Protein 3IR4 (pdb70)

B-factor: mean 9.97, std 6.97, range [3.22, 48.22]

Radius of gyration: 17.35 Å; Cα contacts (8 Å, |Δi|>4): 348; chains: 1; bounding box: 44×32×44 Å

Structure (mmCIF, N/CA/C/O backbone):
data_3IR4
#
_entry.id   3IR4
#
_cell.length_a   41.240
_cell.length_b   58.760
_cell.length_c   87.930
_cell.angle_alpha   90.00
_cell.angle_beta   90.00
_cell.angle_gamma   90.00
#
_symmetry.space_group_name_H-M   'P 21 21 21'
#
loop_
_entity.id
_entity.type
_entity.pdbx_description
1 polymer 'Glutaredoxin 2'
2 non-polymer GLUTATHIONE
3 non-polymer 'CHLORIDE ION'
4 non-polymer 'SULFATE ION'
5 water water
#
loop_
_atom_site.group_PDB
_atom_site.id
_atom_site.type_symbol
_atom_site.label_atom_id
_atom_site.label_alt_id
_atom_site.label_comp_id
_atom_site.label_asym_id
_atom_site.label_entity_id
_atom_site.label_seq_id
_atom_site.pdbx_PDB_ins_code
_atom_site.Cartn_x
_atom_site.Cartn_y
_atom_site.Cartn_z
_atom_site.occupancy
_atom_site.B_iso_or_equiv
_atom_site.auth_seq_id
_atom_site.auth_comp_id
_atom_site.auth_asym_id
_atom_site.auth_atom_id
_atom_site.pdbx_PDB_model_num
ATOM 1 N N . SER A 1 1 ? -0.690 -24.018 31.483 1.00 15.48 -2 SER A N 1
ATOM 2 C CA . SER A 1 1 ? -1.924 -23.626 32.206 1.00 13.38 -2 SER A CA 1
ATOM 3 C C . SER A 1 1 ? -2.015 -22.111 32.273 1.00 12.51 -2 SER A C 1
ATOM 4 O O . SER A 1 1 ? -0.994 -21.431 32.324 1.00 13.95 -2 SER A O 1
ATOM 7 N N . ASN A 1 2 ? -3.235 -21.590 32.237 1.00 9.36 -1 ASN A N 1
ATOM 8 C CA . ASN A 1 2 ? -3.473 -20.164 32.479 1.00 7.47 -1 ASN A CA 1
ATOM 9 C C . ASN A 1 2 ? -4.840 -20.013 33.107 1.00 7.59 -1 ASN A C 1
ATOM 10 O O . ASN A 1 2 ? -5.646 -20.941 33.053 1.00 8.58 -1 ASN A O 1
ATOM 15 N N . ALA A 1 3 ? -5.072 -18.830 33.671 1.00 7.42 0 ALA A N 1
ATOM 16 C CA . ALA A 1 3 ? -6.305 -18.511 34.339 1.00 7.59 0 ALA A CA 1
ATOM 17 C C . ALA A 1 3 ? -6.949 -17.275 33.716 1.00 7.32 0 ALA A C 1
ATOM 18 O O . ALA A 1 3 ? -7.756 -16.605 34.358 1.00 9.31 0 ALA A O 1
ATOM 28 N N . LYS A 1 5 ? -9.285 -14.735 31.717 1.00 6.17 2 LYS A N 1
ATOM 29 C CA . LYS A 1 5 ? -10.716 -14.575 31.441 1.00 6.11 2 LYS A CA 1
ATOM 30 C C . LYS A 1 5 ? -10.900 -13.303 30.609 1.00 5.61 2 LYS A C 1
ATOM 31 O O . LYS A 1 5 ? -10.196 -12.326 30.799 1.00 7.14 2 LYS A O 1
ATOM 37 N N A LEU A 1 6 ? -11.861 -13.320 29.691 0.70 4.54 3 LEU A N 1
ATOM 38 N N B LEU A 1 6 ? -11.820 -13.365 29.643 0.30 4.45 3 LEU A N 1
ATOM 39 C CA A LEU A 1 6 ? -12.144 -12.158 28.893 0.70 4.06 3 LEU A CA 1
ATOM 40 C CA B LEU A 1 6 ? -12.230 -12.194 28.882 0.30 3.80 3 LEU A CA 1
ATOM 41 C C A LEU A 1 6 ? -13.640 -11.859 28.971 0.70 4.67 3 LEU A C 1
ATOM 42 C C B LEU A 1 6 ? -13.672 -11.921 29.216 0.30 4.16 3 LEU A C 1
ATOM 43 O O A LEU A 1 6 ? -14.463 -12.685 28.587 0.70 5.02 3 LEU A O 1
ATOM 44 O O B LEU A 1 6 ? -14.488 -12.836 29.331 0.30 3.92 3 LEU A O 1
ATOM 53 N N . TYR A 1 7 ? -13.950 -10.651 29.445 1.00 4.23 4 TYR A N 1
ATOM 54 C CA . TYR A 1 7 ? -15.328 -10.153 29.659 1.00 4.00 4 TYR A CA 1
ATOM 55 C C . TYR A 1 7 ? -15.673 -9.343 28.427 1.00 4.28 4 TYR A C 1
ATOM 56 O O . TYR A 1 7 ? -14.971 -8.399 28.061 1.00 5.48 4 TYR A O 1
ATOM 65 N N . ILE A 1 8 ? -16.780 -9.720 27.787 1.00 3.94 5 ILE A N 1
ATOM 66 C CA . ILE A 1 8 ? -17.134 -9.220 26.477 1.00 4.38 5 ILE A CA 1
ATOM 67 C C . ILE A 1 8 ? -18.613 -9.034 26.253 1.00 3.90 5 ILE A C 1
ATOM 68 O O . ILE A 1 8 ? -19.458 -9.518 26.999 1.00 4.22 5 ILE A O 1
ATOM 73 N N . TYR A 1 9 ? -18.902 -8.337 25.139 1.00 3.85 6 TYR A N 1
ATOM 74 C CA . TYR A 1 9 ? -20.196 -8.443 24.432 1.00 4.67 6 TYR A CA 1
ATOM 75 C C . TYR A 1 9 ? -19.834 -9.148 23.116 1.00 4.14 6 TYR A C 1
ATOM 76 O O . TYR A 1 9 ? -18.864 -8.782 22.462 1.00 5.37 6 TYR A O 1
ATOM 85 N N A ASP A 1 10 ? -20.599 -10.158 22.737 0.70 5.16 7 ASP A N 1
ATOM 86 N N B ASP A 1 10 ? -20.568 -10.186 22.739 0.30 5.21 7 ASP A N 1
ATOM 87 C CA A ASP A 1 10 ? -20.306 -10.946 21.536 0.70 5.47 7 ASP A CA 1
ATOM 88 C CA B ASP A 1 10 ? -20.239 -10.909 21.506 0.30 5.58 7 ASP A CA 1
ATOM 89 C C A ASP A 1 10 ? -20.342 -10.129 20.248 0.70 6.22 7 ASP A C 1
ATOM 90 C C B ASP A 1 10 ? -20.280 -10.065 20.248 0.30 5.82 7 ASP A C 1
ATOM 91 O O A ASP A 1 10 ? -19.556 -10.378 19.333 0.70 6.65 7 ASP A O 1
ATOM 92 O O B ASP A 1 10 ? -19.435 -10.224 19.365 0.30 6.14 7 ASP A O 1
ATOM 101 N N . HIS A 1 11 ? -21.235 -9.151 20.161 1.00 5.31 8 HIS A N 1
ATOM 102 C CA . HIS A 1 11 ? -21.343 -8.341 18.952 1.00 5.41 8 HIS A CA 1
ATOM 103 C C . HIS A 1 11 ? -20.215 -7.309 18.801 1.00 5.70 8 HIS A C 1
ATOM 104 O O . HIS A 1 11 ? -20.018 -6.763 17.726 1.00 7.05 8 HIS A O 1
ATOM 111 N N . CYS A 1 12 ? -19.499 -7.031 19.886 1.00 4.42 9 CYS A N 1
ATOM 112 C CA . CYS A 1 12 ? -18.592 -5.881 19.916 1.00 5.70 9 CYS A CA 1
ATOM 113 C C . CYS A 1 12 ? -17.310 -6.156 19.154 1.00 4.65 9 CYS A C 1
ATOM 114 O O . CYS A 1 12 ? -16.634 -7.111 19.473 1.00 4.90 9 CYS A O 1
ATOM 117 N N . PRO A 1 13 ? -16.991 -5.340 18.131 1.00 4.57 10 PRO A N 1
ATOM 118 C CA . PRO A 1 13 ? -15.787 -5.611 17.368 1.00 4.68 10 PRO A CA 1
ATOM 119 C C . PRO A 1 13 ? -14.510 -5.514 18.197 1.00 4.31 10 PRO A C 1
ATOM 120 O O . PRO A 1 13 ? -13.530 -6.237 17.937 1.00 4.45 10 PRO A O 1
ATOM 124 N N . PHE A 1 14 ? -14.490 -4.646 19.202 1.00 4.08 11 PHE A N 1
ATOM 125 C CA . PHE A 1 14 ? -13.309 -4.547 20.070 1.00 4.21 11 PHE A CA 1
ATOM 126 C C . PHE A 1 14 ? -13.102 -5.844 20.849 1.00 4.23 11 PHE A C 1
ATOM 127 O O . PHE A 1 14 ? -11.971 -6.242 21.117 1.00 4.57 11 PHE A O 1
ATOM 135 N N . CYS A 1 15 ? -14.192 -6.462 21.270 1.00 4.26 12 CYS A N 1
ATOM 136 C CA . CYS A 1 15 ? -14.123 -7.753 21.930 1.00 4.32 12 CYS A CA 1
ATOM 137 C C . CYS A 1 15 ? -13.628 -8.850 20.989 1.00 4.29 12 CYS A C 1
ATOM 138 O O . CYS A 1 15 ? -12.828 -9.709 21.381 1.00 4.98 12 CYS A O 1
ATOM 141 N N . VAL A 1 16 ? -14.044 -8.815 19.736 1.00 4.17 13 VAL A N 1
ATOM 142 C CA . VAL A 1 16 ? -13.534 -9.763 18.746 1.00 4.57 13 VAL A CA 1
ATOM 143 C C . VAL A 1 16 ? -12.020 -9.577 18.613 1.00 3.77 13 VAL A C 1
ATOM 144 O O . VAL A 1 16 ? -11.302 -10.552 18.596 1.00 4.44 13 VAL A O 1
ATOM 148 N N . LYS A 1 17 ? -11.556 -8.334 18.552 1.00 3.71 14 LYS A N 1
ATOM 149 C CA . LYS A 1 17 ? -10.115 -8.068 18.470 1.00 3.87 14 LYS A CA 1
ATOM 150 C C . LYS A 1 17 ? -9.371 -8.790 19.610 1.00 3.80 14 LYS A C 1
ATOM 151 O O . LYS A 1 17 ? -8.369 -9.454 19.397 1.00 4.48 14 LYS A O 1
ATOM 157 N N . ALA A 1 18 ? -9.888 -8.614 20.824 1.00 4.18 15 ALA A N 1
ATOM 158 C CA . ALA A 1 18 ? -9.287 -9.177 22.025 1.00 5.43 15 ALA A CA 1
ATOM 159 C C . ALA A 1 18 ? -9.275 -10.697 22.019 1.00 4.51 15 ALA A C 1
ATOM 160 O O . ALA A 1 18 ? -8.399 -11.292 22.610 1.00 6.67 15 ALA A O 1
ATOM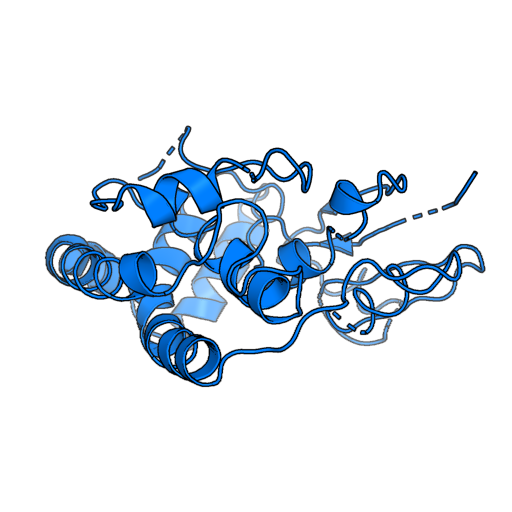 162 N N A ARG A 1 19 ? -10.233 -11.324 21.352 0.60 4.32 16 ARG A N 1
ATOM 163 N N B ARG A 1 19 ? -10.250 -11.316 21.360 0.40 4.46 16 ARG A N 1
ATOM 164 C CA A ARG A 1 19 ? -10.292 -12.773 21.237 0.60 4.38 16 ARG A CA 1
ATOM 165 C CA B ARG A 1 19 ? -10.31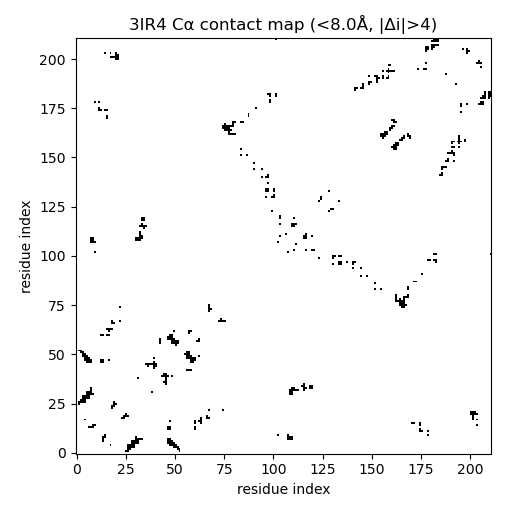3 -12.766 21.235 0.40 4.30 16 ARG A CA 1
ATOM 166 C C A ARG A 1 19 ? -9.353 -13.341 20.181 0.60 4.26 16 ARG A C 1
ATOM 167 C C B ARG A 1 19 ? -9.312 -13.318 20.220 0.40 4.17 16 ARG A C 1
ATOM 168 O O A ARG A 1 19 ? -9.012 -14.522 20.234 0.60 4.48 16 ARG A O 1
ATOM 169 O O B ARG A 1 19 ? -8.833 -14.439 20.382 0.40 4.58 16 ARG A O 1
ATOM 192 N N . ILE A 1 21 ? -6.082 -13.117 19.159 1.00 5.41 18 ILE A N 1
ATOM 193 C CA . ILE A 1 21 ? -4.751 -13.680 19.407 1.00 6.09 18 ILE A CA 1
ATOM 194 C C . ILE A 1 21 ? -4.869 -14.987 20.166 1.00 4.97 18 ILE A C 1
ATOM 195 O O . ILE A 1 21 ? -4.066 -15.899 19.955 1.00 6.08 18 ILE A O 1
ATOM 200 N N . PHE A 1 22 ? -5.836 -15.099 21.083 1.00 5.24 19 PHE A N 1
ATOM 201 C CA . PHE A 1 22 ? -6.026 -16.359 21.785 1.00 4.48 19 PHE A CA 1
ATOM 202 C C . PHE A 1 22 ? -6.234 -17.490 20.786 1.00 5.24 19 PHE A C 1
ATOM 203 O O . PHE A 1 22 ? -5.691 -18.583 20.904 1.00 5.78 19 PHE A O 1
ATOM 211 N N . GLY A 1 23 ? -7.078 -17.254 19.792 1.00 4.62 20 GLY A N 1
ATOM 212 C CA . GLY A 1 23 ? -7.331 -18.260 18.802 1.00 5.36 20 GLY A CA 1
ATOM 213 C C . GLY A 1 23 ? -6.153 -18.562 17.924 1.00 4.71 20 GLY A C 1
ATOM 214 O O . GLY A 1 23 ? -5.795 -19.719 17.689 1.00 5.61 20 GLY A O 1
ATOM 215 N N . LEU A 1 24 ? -5.522 -17.514 17.423 1.00 4.94 21 LEU A N 1
ATOM 216 C CA . LEU A 1 24 ? -4.402 -17.685 16.505 1.00 5.19 21 LEU A CA 1
ATOM 217 C C . LEU A 1 24 ? -3.211 -18.410 17.130 1.00 5.45 21 LEU A C 1
ATOM 218 O O . LEU A 1 24 ? -2.488 -19.102 16.430 1.00 6.75 21 LEU A O 1
ATOM 223 N N . LYS A 1 25 ? -2.993 -18.197 18.421 1.00 5.00 22 LYS A N 1
ATOM 224 C CA . LYS A 1 25 ? -1.880 -18.787 19.156 1.00 5.37 22 LYS A CA 1
ATOM 225 C C . LYS A 1 25 ? -2.289 -20.017 19.963 1.00 5.29 22 LYS A C 1
ATOM 226 O O . LYS A 1 25 ? -1.451 -20.602 20.649 1.00 6.19 22 LYS A O 1
ATOM 232 N N . ASN A 1 26 ? -3.560 -20.410 19.910 1.00 4.76 23 ASN A N 1
ATOM 233 C CA . ASN A 1 26 ? -4.074 -21.535 20.692 1.00 5.72 23 ASN A CA 1
ATOM 234 C C . ASN A 1 26 ? -3.811 -21.393 22.188 1.00 5.49 23 ASN A C 1
ATOM 235 O O . ASN A 1 26 ? -3.427 -22.327 22.864 1.00 7.53 23 ASN A O 1
ATOM 240 N N . ILE A 1 27 ? -4.021 -20.184 22.684 1.00 4.28 24 ILE A N 1
ATOM 241 C CA . ILE A 1 27 ? -3.898 -19.904 24.110 1.00 4.72 24 ILE A CA 1
ATOM 242 C C . ILE A 1 27 ? -5.302 -19.993 24.711 1.00 4.52 24 ILE A C 1
ATOM 243 O O . ILE A 1 27 ? -6.205 -19.306 24.236 1.00 4.97 24 ILE A O 1
ATOM 248 N N . PRO A 1 28 ? -5.520 -20.849 25.720 1.00 4.80 25 PRO A N 1
ATOM 249 C CA . PRO A 1 28 ? -6.852 -20.937 26.297 1.00 5.02 25 PRO A CA 1
ATOM 250 C C . PRO A 1 28 ? -7.336 -19.608 26.864 1.00 4.67 25 PRO A C 1
ATOM 251 O O . PRO A 1 28 ? -6.553 -18.851 27.441 1.00 5.03 25 PRO A O 1
ATOM 255 N N . VAL A 1 29 ? -8.657 -19.400 26.786 1.00 4.34 26 VAL A N 1
ATOM 256 C CA . VAL A 1 29 ? -9.282 -18.236 27.387 1.00 4.73 26 VAL A CA 1
ATOM 257 C C . VAL A 1 29 ? -10.700 -18.576 27.795 1.00 4.04 26 VAL A C 1
ATOM 258 O O . VAL A 1 29 ? -11.380 -19.303 27.074 1.00 5.03 26 VAL A O 1
ATOM 262 N N . GLU A 1 30 ? -11.115 -18.111 28.967 1.00 4.40 27 GLU A N 1
ATOM 263 C CA . GLU A 1 30 ? -12.495 -18.269 29.407 1.00 4.47 27 GLU A CA 1
ATOM 264 C C . GLU A 1 30 ? -13.288 -17.029 29.048 1.00 3.99 27 GLU A C 1
ATOM 265 O O . GLU A 1 30 ? -13.085 -15.967 29.635 1.00 5.02 27 GLU A O 1
ATOM 271 N N . LEU A 1 31 ? -14.209 -17.167 28.082 1.00 4.07 28 LEU A N 1
ATOM 272 C CA . LEU A 1 31 ? -15.061 -16.067 27.694 1.00 4.21 28 LEU A CA 1
ATOM 273 C C . LEU A 1 31 ? -16.217 -15.895 28.670 1.00 4.07 28 LEU A C 1
ATOM 274 O O . LEU A 1 31 ? -16.798 -16.872 29.125 1.00 6.40 28 LEU A O 1
ATOM 279 N N . ASN A 1 32 ? -16.526 -14.650 28.987 1.00 4.04 29 ASN A N 1
ATOM 280 C CA . ASN A 1 32 ? -17.650 -14.338 29.870 1.00 4.63 29 ASN A CA 1
ATOM 281 C C . ASN A 1 32 ? -18.422 -13.196 29.250 1.00 4.73 29 ASN A C 1
ATOM 282 O O . ASN A 1 32 ? -17.947 -12.061 29.221 1.00 4.87 29 ASN A O 1
ATOM 287 N N . VAL A 1 33 ? -19.600 -13.485 28.708 1.00 4.55 30 VAL A N 1
ATOM 288 C CA . VAL A 1 33 ? -20.400 -12.453 28.092 1.00 5.04 30 VAL A CA 1
ATOM 289 C C . VAL A 1 33 ? -21.231 -11.774 29.164 1.00 5.45 30 VAL A C 1
ATOM 290 O O . VAL A 1 33 ? -21.963 -12.442 29.899 1.00 7.81 30 VAL A O 1
ATOM 294 N N . LEU A 1 34 ? -21.079 -10.474 29.293 1.00 5.07 31 LEU A N 1
ATOM 295 C CA . LEU A 1 34 ? -21.843 -9.677 30.225 1.00 5.53 31 LEU A CA 1
ATOM 296 C C . LEU A 1 34 ? -23.129 -9.176 29.606 1.00 5.25 31 LEU A C 1
ATOM 297 O O . LEU A 1 34 ? -23.185 -8.910 28.417 1.00 5.43 31 LEU A O 1
ATOM 302 N N . GLN A 1 35 ? -24.166 -9.042 30.420 1.00 5.15 32 GLN A N 1
ATOM 303 C CA . GLN A 1 35 ? -25.392 -8.397 29.946 1.00 5.57 32 GLN A CA 1
ATOM 304 C C . GLN A 1 35 ? -25.095 -6.965 29.528 1.00 5.09 32 GLN A C 1
ATOM 305 O O . GLN A 1 35 ? -24.335 -6.256 30.185 1.00 5.22 32 GLN A O 1
ATOM 311 N N . ASN A 1 36 ? -25.735 -6.523 28.438 1.00 4.41 33 ASN A N 1
ATOM 312 C CA . ASN A 1 36 ? -25.412 -5.208 27.908 1.00 5.25 33 ASN A CA 1
ATOM 313 C C . ASN A 1 36 ? -25.762 -4.056 28.837 1.00 5.87 33 ASN A C 1
ATOM 314 O O . ASN A 1 36 ? -25.152 -2.994 28.734 1.00 7.36 33 ASN A O 1
ATOM 319 N N . ASP A 1 37 ? -26.718 -4.269 29.744 1.00 6.03 34 ASP A N 1
ATOM 320 C CA . ASP A 1 37 ? -27.107 -3.256 30.725 1.00 7.04 34 ASP A CA 1
ATOM 321 C C . ASP A 1 37 ? -26.391 -3.389 32.070 1.00 7.16 34 ASP A C 1
ATOM 322 O O . ASP A 1 37 ? -26.713 -2.664 32.997 1.00 8.65 34 ASP A O 1
ATOM 327 N N . ASP A 1 38 ? -25.394 -4.269 32.161 1.00 6.28 35 ASP A N 1
ATOM 328 C CA . ASP A 1 38 ? -24.710 -4.492 33.433 1.00 6.61 35 ASP A CA 1
ATOM 329 C C . ASP A 1 38 ? -23.586 -3.495 33.633 1.00 6.84 35 ASP A C 1
ATOM 330 O O . ASP A 1 38 ? -22.514 -3.627 33.077 1.00 7.32 35 ASP A O 1
ATOM 335 N N . GLU A 1 39 ? -23.862 -2.457 34.412 1.00 6.95 36 GLU A N 1
ATOM 336 C CA . GLU A 1 39 ? -22.864 -1.459 34.755 1.00 8.04 36 GLU A CA 1
ATOM 337 C C . GLU A 1 39 ? -21.962 -1.930 35.897 1.00 7.81 36 GLU A C 1
ATOM 338 O O . GLU A 1 39 ? -20.748 -1.703 35.879 1.00 7.70 36 GLU A O 1
ATOM 344 N N . ALA A 1 40 ? -22.544 -2.619 36.875 1.00 8.16 37 ALA A N 1
ATOM 345 C CA . ALA A 1 40 ? -21.833 -2.990 38.096 1.00 9.10 37 ALA A CA 1
ATOM 346 C C . ALA A 1 40 ? -20.647 -3.917 37.893 1.00 7.98 37 ALA A C 1
ATOM 347 O O . ALA A 1 40 ? -19.592 -3.687 38.461 1.00 9.08 37 ALA A O 1
ATOM 349 N N . THR A 1 41 ? -20.772 -4.944 37.055 1.00 8.60 38 THR A N 1
ATOM 350 C CA . THR A 1 41 ? -19.672 -5.903 36.923 1.00 8.41 38 THR A CA 1
ATOM 351 C C . THR A 1 41 ? -18.408 -5.279 36.360 1.00 7.80 38 THR A C 1
ATOM 352 O O . THR A 1 41 ? -17.351 -5.363 36.957 1.00 8.66 38 THR A O 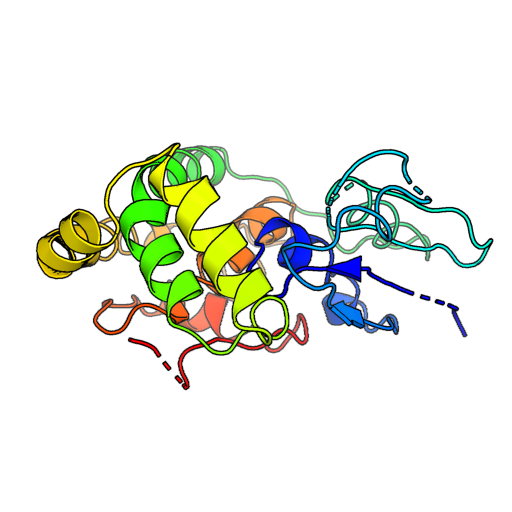1
ATOM 356 N N . PRO A 1 42 ? -18.488 -4.666 35.181 1.00 6.53 39 PRO A N 1
ATOM 357 C CA . PRO A 1 42 ? -17.248 -4.056 34.687 1.00 7.36 39 PRO A CA 1
ATOM 358 C C . PRO A 1 42 ? -16.741 -2.904 35.570 1.00 7.65 39 PRO A C 1
ATOM 359 O O . PRO A 1 42 ? -15.534 -2.687 35.688 1.00 8.36 39 PRO A O 1
ATOM 363 N N . THR A 1 43 ? -17.643 -2.163 36.197 1.00 7.94 40 THR A N 1
ATOM 364 C CA . THR A 1 43 ? -17.239 -1.078 37.088 1.00 8.31 40 THR A CA 1
ATOM 365 C C . THR A 1 43 ? -16.442 -1.612 38.276 1.00 8.78 40 THR A C 1
ATOM 366 O O . THR A 1 43 ? -15.479 -0.970 38.691 1.00 9.80 40 THR A O 1
ATOM 370 N N A ARG A 1 44 ? -16.800 -2.781 38.807 0.50 9.25 41 ARG A N 1
ATOM 371 N N B ARG A 1 44 ? -16.817 -2.791 38.780 0.50 8.86 41 ARG A N 1
ATOM 372 C CA A ARG A 1 44 ? -16.026 -3.354 39.914 0.50 9.78 41 ARG A CA 1
ATOM 373 C CA B ARG A 1 44 ? -16.118 -3.436 39.899 0.50 9.09 41 ARG A CA 1
ATOM 374 C C A ARG A 1 44 ? -14.594 -3.625 39.423 0.50 9.19 41 ARG A C 1
ATOM 375 C C B ARG A 1 44 ? -14.702 -3.870 39.490 0.50 9.18 41 ARG A C 1
ATOM 376 O O A ARG A 1 44 ? -13.602 -3.329 40.106 0.50 8.65 41 ARG A O 1
ATOM 377 O O B ARG A 1 44 ? -13.810 -3.985 40.337 0.50 9.51 41 ARG A O 1
ATOM 408 N N . ILE A 1 46 ? -12.746 -2.422 36.557 1.00 7.63 43 ILE A N 1
ATOM 409 C CA . ILE A 1 46 ? -11.943 -1.313 36.008 1.00 7.72 43 ILE A CA 1
ATOM 410 C C . ILE A 1 46 ? -12.456 0.093 36.289 1.00 7.86 43 ILE A C 1
ATOM 411 O O . ILE A 1 46 ? -11.851 1.066 35.859 1.00 9.26 43 ILE A O 1
ATOM 416 N N . GLY A 1 47 ? -13.569 0.219 37.002 1.00 7.95 44 GLY A N 1
ATOM 417 C CA . GLY A 1 47 ? -14.062 1.537 37.369 1.00 8.39 44 GLY A CA 1
ATOM 418 C C . GLY A 1 47 ? -14.949 2.213 36.360 1.00 8.19 44 GLY A C 1
ATOM 419 O O . GLY A 1 47 ? -15.336 3.355 36.576 1.00 10.36 44 GLY A O 1
ATOM 420 N N . GLN A 1 48 ? -15.266 1.533 35.268 1.00 8.41 45 GLN A N 1
ATOM 421 C CA . GLN A 1 48 ? -16.164 2.039 34.250 1.00 8.23 45 GLN A CA 1
ATOM 422 C C . GLN A 1 48 ? -16.821 0.875 33.511 1.00 7.85 45 GLN A C 1
ATOM 423 O O . GLN A 1 48 ? -16.329 -0.259 33.565 1.00 8.05 45 GLN A O 1
ATOM 429 N N . LYS A 1 49 ? -17.918 1.162 32.801 1.00 7.65 46 LYS A N 1
ATOM 430 C CA . LYS A 1 49 ? -18.610 0.164 32.008 1.00 7.40 46 LYS A CA 1
ATOM 431 C C . LYS A 1 49 ? -18.028 0.172 30.610 1.00 7.26 46 LYS A C 1
ATOM 432 O O . LYS A 1 49 ? -18.389 1.003 29.780 1.00 8.01 46 LYS A O 1
ATOM 446 N N . VAL A 1 51 ? -16.041 -2.825 27.729 1.00 5.35 48 VAL A N 1
ATOM 447 C CA . VAL A 1 51 ? -15.496 -4.138 27.390 1.00 5.38 48 VAL A CA 1
ATOM 448 C C . VAL A 1 51 ? -14.734 -3.946 26.067 1.00 5.40 48 VAL A C 1
ATOM 449 O O . VAL A 1 51 ? -15.049 -3.043 25.297 1.00 5.42 48 VAL A O 1
ATOM 453 N N . PRO A 1 52 ? -13.734 -4.790 25.778 1.00 4.04 49 PRO A N 1
ATOM 454 C CA . PRO A 1 52 ? -13.313 -5.978 26.526 1.00 4.00 49 PRO A CA 1
ATOM 455 C C . PRO A 1 52 ? -12.473 -5.675 27.765 1.00 4.26 49 PRO A C 1
ATOM 456 O O . PRO A 1 52 ? -11.799 -4.644 27.834 1.00 4.48 49 PRO A O 1
ATOM 460 N N . ILE A 1 53 ? -12.520 -6.618 28.707 1.00 3.51 50 ILE A N 1
ATOM 461 C CA . ILE A 1 53 ? -11.641 -6.602 29.866 1.00 4.10 50 ILE A CA 1
ATOM 462 C C . ILE A 1 53 ? -11.000 -7.970 29.965 1.00 3.84 50 ILE A C 1
ATOM 463 O O . ILE A 1 53 ? -11.675 -8.975 29.998 1.00 4.94 50 ILE A O 1
ATOM 468 N N . LEU A 1 54 ? -9.681 -8.003 30.025 1.00 4.01 51 LEU A N 1
ATOM 469 C CA . LEU A 1 54 ? -8.954 -9.216 30.310 1.00 4.18 51 LEU A CA 1
ATOM 470 C C . LEU A 1 54 ? -8.616 -9.310 31.773 1.00 4.61 51 LEU A C 1
ATOM 471 O O . LEU A 1 54 ? -8.150 -8.338 32.362 1.00 6.24 51 LEU A O 1
ATOM 476 N N . GLN A 1 55 ? -8.847 -10.476 32.377 1.00 4.82 52 GLN A N 1
ATOM 477 C CA A GLN A 1 55 ? -8.334 -10.760 33.694 0.50 5.59 52 GLN A CA 1
ATOM 478 C CA B GLN A 1 55 ? -8.305 -10.747 33.695 0.50 5.22 52 GLN A CA 1
ATOM 479 C C . GLN A 1 55 ? -7.080 -11.614 33.485 1.00 5.82 52 GLN A C 1
ATOM 480 O O . GLN A 1 55 ? -7.154 -12.689 32.894 1.00 6.43 52 GLN A O 1
ATOM 491 N N A LYS A 1 56 ? -5.949 -11.089 33.941 0.60 6.58 53 LYS A N 1
ATOM 492 N N B LYS A 1 56 ? -5.952 -11.101 33.947 0.40 6.74 53 LYS A N 1
ATOM 493 C CA A LYS A 1 56 ? -4.652 -11.729 33.835 0.60 6.97 53 LYS A CA 1
ATOM 494 C CA B LYS A 1 56 ? -4.673 -11.761 33.815 0.40 7.36 53 LYS A CA 1
ATOM 495 C C A LYS A 1 56 ? -4.513 -12.858 34.860 0.60 6.86 53 LYS A C 1
ATOM 496 C C B LYS A 1 56 ? -4.496 -12.841 34.875 0.40 7.38 53 LYS A C 1
ATOM 497 O O A LYS A 1 56 ? -5.297 -12.984 35.789 0.60 7.62 53 LYS A O 1
ATOM 498 O O B LYS A 1 56 ? -5.237 -12.909 35.848 0.40 7.76 53 LYS A O 1
ATOM 509 N N . ASP A 1 57 ? -3.462 -13.653 34.687 1.00 8.20 54 ASP A N 1
ATOM 510 C CA . ASP A 1 57 ? -3.161 -14.755 35.608 1.00 9.68 54 ASP A CA 1
ATOM 511 C C . ASP A 1 57 ? -2.991 -14.283 37.047 1.00 10.64 54 ASP A C 1
ATOM 512 O O . ASP A 1 57 ? -3.342 -15.017 37.969 1.00 13.16 54 ASP A O 1
ATOM 517 N N . ASP A 1 58 ? -2.486 -13.067 37.229 1.00 10.44 55 ASP A N 1
ATOM 518 C CA . ASP A 1 58 ? -2.282 -12.477 38.560 1.00 11.79 55 ASP A CA 1
ATOM 519 C C . ASP A 1 58 ? -3.542 -11.848 39.177 1.00 10.63 55 ASP A C 1
ATOM 520 O O . ASP A 1 58 ? -3.466 -11.246 40.255 1.00 11.87 55 ASP A O 1
ATOM 525 N N A SER A 1 59 ? -4.676 -12.007 38.481 0.60 10.71 56 SER A N 1
ATOM 526 N N B SER A 1 59 ? -4.671 -11.988 38.472 0.40 10.61 56 SER A N 1
ATOM 527 C CA A SER A 1 59 ? -6.015 -11.530 38.867 0.60 10.27 56 SER A CA 1
ATOM 528 C CA B SER A 1 59 ? -5.998 -11.487 38.864 0.40 10.01 56 SER A CA 1
ATOM 529 C C A SER A 1 59 ? -6.316 -10.062 38.538 0.60 8.89 56 SER A C 1
ATOM 530 C C B SER A 1 59 ? -6.244 -10.001 38.582 0.40 9.20 56 SER A C 1
ATOM 531 O O A SER A 1 59 ? -7.460 -9.628 38.645 0.60 9.35 56 SER A O 1
ATOM 532 O O B SER A 1 59 ? -7.328 -9.482 38.849 0.40 9.75 56 SER A O 1
ATOM 537 N N A ARG A 1 60 ? -5.304 -9.304 38.158 0.60 8.48 57 ARG A N 1
ATOM 538 N N B ARG A 1 60 ? -5.245 -9.325 38.039 0.40 9.22 57 ARG A N 1
ATOM 539 C CA A ARG A 1 60 ? -5.525 -7.909 37.778 0.60 8.04 57 ARG A CA 1
ATOM 540 C CA B ARG A 1 60 ? -5.405 -7.924 37.675 0.40 8.59 57 ARG A CA 1
ATOM 541 C C A ARG A 1 60 ? -6.185 -7.823 36.387 0.60 6.86 57 ARG A C 1
ATOM 542 C C B ARG A 1 60 ? -6.236 -7.855 36.396 0.40 7.47 57 ARG A C 1
ATOM 543 O O A ARG A 1 60 ? -6.071 -8.732 35.556 0.60 7.17 57 ARG A O 1
ATOM 544 O O B ARG A 1 60 ? -6.348 -8.846 35.669 0.40 8.06 57 ARG A O 1
ATOM 559 N N . TYR A 1 61 ? -6.830 -6.694 36.139 1.00 6.37 58 TYR A N 1
ATOM 560 C CA . TYR A 1 61 ? -7.598 -6.486 34.945 1.00 5.98 58 TYR A CA 1
ATOM 561 C C . TYR A 1 61 ? -6.920 -5.536 33.975 1.00 6.47 58 TYR A C 1
ATOM 562 O O . TYR A 1 61 ? -6.266 -4.573 34.384 1.00 9.68 58 TYR A O 1
ATOM 571 N N . LEU A 1 62 ? -7.100 -5.796 32.696 1.00 5.66 59 LEU A N 1
ATOM 572 C CA . LEU A 1 62 ? -6.538 -4.985 31.634 1.00 5.90 59 LEU A CA 1
ATOM 573 C C . LEU A 1 62 ? -7.618 -4.678 30.601 1.00 5.16 59 LEU A C 1
ATOM 574 O O . LEU A 1 62 ? -8.075 -5.585 29.908 1.00 6.03 59 LEU A O 1
ATOM 579 N N . PRO A 1 63 ? -8.019 -3.416 30.487 1.00 5.97 60 PRO A N 1
ATOM 580 C CA . PRO A 1 63 ? -8.929 -3.015 29.424 1.00 6.76 60 PRO A CA 1
ATOM 581 C C . PRO A 1 63 ? -8.121 -2.596 28.182 1.00 5.71 60 PRO A C 1
ATOM 582 O O . PRO A 1 63 ? -6.890 -2.604 28.197 1.00 6.82 60 PRO A O 1
ATOM 586 N N . GLU A 1 64 ? -8.853 -2.200 27.146 1.00 5.59 61 GLU A N 1
ATOM 587 C CA . GLU A 1 64 ? -8.379 -1.702 25.848 1.00 5.84 61 GLU A CA 1
ATOM 588 C C . GLU A 1 64 ? -7.974 -2.829 24.912 1.00 5.03 61 GLU A C 1
ATOM 589 O O . GLU A 1 64 ? -6.935 -3.469 25.104 1.00 5.48 61 GLU A O 1
ATOM 595 N N . SER A 1 65 ? -8.804 -3.034 23.908 1.00 4.78 62 SER A N 1
ATOM 596 C CA . SER A 1 65 ? -8.582 -4.102 22.951 1.00 4.80 62 SER A CA 1
ATOM 597 C C . SER A 1 65 ? -7.155 -4.253 22.452 1.00 4.61 62 SER A C 1
ATOM 598 O O . SER A 1 65 ? -6.621 -5.355 22.477 1.00 5.08 62 SER A O 1
ATOM 609 N N . ASP A 1 67 ? -4.338 -3.092 23.716 1.00 4.87 64 ASP A N 1
ATOM 610 C CA . ASP A 1 67 ? -3.425 -3.432 24.805 1.00 5.31 64 ASP A CA 1
ATOM 611 C C . ASP A 1 67 ? -3.532 -4.914 25.144 1.00 4.56 64 ASP A C 1
ATOM 612 O O . ASP A 1 67 ? -2.525 -5.552 25.418 1.00 5.03 64 ASP A O 1
ATOM 617 N N . ILE A 1 68 ? -4.744 -5.454 25.152 1.00 4.40 65 ILE A N 1
ATOM 618 C CA . ILE A 1 68 ? -4.952 -6.869 25.372 1.00 3.72 65 ILE A CA 1
ATOM 619 C C . ILE A 1 68 ? -4.274 -7.655 24.245 1.00 4.34 65 ILE A C 1
ATOM 620 O O . ILE A 1 68 ? -3.590 -8.632 24.495 1.00 4.60 65 ILE A O 1
ATOM 625 N N . VAL A 1 69 ? -4.519 -7.273 22.996 1.00 4.22 66 VAL A N 1
ATOM 626 C CA . VAL A 1 69 ? -3.941 -7.947 21.846 1.00 4.69 66 VAL A CA 1
ATOM 627 C C . VAL A 1 69 ? -2.431 -8.074 22.005 1.00 4.09 66 VAL A C 1
ATOM 628 O O . VAL A 1 69 ? -1.873 -9.141 21.861 1.00 4.67 66 VAL A O 1
ATOM 632 N N . HIS A 1 70 ? -1.780 -6.948 22.262 1.00 4.14 67 HIS A N 1
ATOM 633 C CA . HIS A 1 70 ? -0.312 -6.979 22.359 1.00 5.01 67 HIS A CA 1
ATOM 634 C C . HIS A 1 70 ? 0.203 -7.717 23.588 1.00 4.53 67 HIS A C 1
ATOM 635 O O . HIS A 1 70 ? 1.180 -8.440 23.491 1.00 4.62 67 HIS A O 1
ATOM 642 N N A TYR A 1 71 ? -0.438 -7.551 24.742 0.70 4.35 68 TYR A N 1
ATOM 643 N N B TYR A 1 71 ? -0.464 -7.561 24.726 0.30 4.70 68 TYR A N 1
ATOM 644 C CA A TYR A 1 71 ? -0.032 -8.280 25.932 0.70 4.32 68 TYR A CA 1
ATOM 645 C CA B TYR A 1 71 ? -0.043 -8.258 25.926 0.30 4.72 68 TYR A CA 1
ATOM 646 C C A TYR A 1 71 ? -0.057 -9.787 25.667 0.70 4.61 68 TYR A C 1
ATOM 647 C C B TYR A 1 71 ? -0.084 -9.774 25.721 0.30 4.91 68 TYR A C 1
ATOM 648 O O A TYR A 1 71 ? 0.907 -10.522 25.910 0.70 4.85 68 TYR A O 1
ATOM 649 O O B TYR A 1 71 ? 0.859 -10.489 26.069 0.30 5.25 68 TYR A O 1
ATOM 666 N N . VAL A 1 72 ? -1.187 -10.266 25.159 1.00 4.73 69 VAL A N 1
ATOM 667 C CA . VAL A 1 72 ? -1.344 -11.691 24.922 1.00 4.95 69 VAL A CA 1
ATOM 668 C C . VAL A 1 72 ? -0.404 -12.182 23.811 1.00 4.22 69 VAL A C 1
ATOM 669 O O . VAL A 1 72 ? 0.172 -13.223 23.942 1.00 5.61 69 VAL A O 1
ATOM 673 N N . ASP A 1 73 ? -0.229 -11.425 22.739 1.00 4.43 70 ASP A N 1
ATOM 674 C CA . ASP A 1 73 ? 0.674 -11.829 21.671 1.00 4.23 70 ASP A CA 1
ATOM 675 C C . ASP A 1 73 ? 2.122 -11.899 22.181 1.00 4.71 70 ASP A C 1
ATOM 676 O O . ASP A 1 73 ? 2.914 -12.702 21.696 1.00 5.30 70 ASP A O 1
ATOM 681 N N . ASN A 1 74 ? 2.458 -11.067 23.151 1.00 4.39 71 ASN A N 1
ATOM 682 C CA . ASN A 1 74 ? 3.820 -10.948 23.647 1.00 4.85 71 ASN A CA 1
ATOM 683 C C . ASN A 1 74 ? 4.140 -11.821 24.829 1.00 5.02 71 ASN A C 1
ATOM 684 O O . ASN A 1 74 ? 5.316 -11.978 25.187 1.00 5.33 71 ASN A O 1
ATOM 689 N N A LEU A 1 75 ? 3.119 -12.454 25.400 0.70 5.18 72 LEU A N 1
ATOM 690 N N B LEU A 1 75 ? 3.119 -12.391 25.470 0.30 5.77 72 LEU A N 1
ATOM 691 C CA A LEU A 1 75 ? 3.290 -13.135 26.675 0.70 6.58 72 LEU A CA 1
ATOM 692 C CA B LEU A 1 75 ? 3.323 -13.186 26.686 0.30 6.58 72 LEU A CA 1
ATOM 693 C C A LEU A 1 75 ? 4.286 -14.296 26.631 0.70 6.75 72 LEU A C 1
ATOM 694 C C B LEU A 1 75 ? 4.403 -14.233 26.586 0.30 6.79 72 LEU A C 1
ATOM 695 O O A LEU A 1 75 ? 4.985 -14.533 27.610 0.70 8.21 72 LEU A O 1
ATOM 696 O O B LEU A 1 75 ? 5.279 -14.303 27.444 0.30 7.62 72 LEU A O 1
ATOM 705 N N . ASP A 1 76 ? 4.361 -15.016 25.512 1.00 6.65 73 ASP A N 1
ATOM 706 C CA . ASP A 1 76 ? 5.269 -16.172 25.343 1.00 7.92 73 ASP A CA 1
ATOM 707 C C . ASP A 1 76 ? 6.607 -15.806 24.695 1.00 7.67 73 ASP A C 1
ATOM 708 O O . ASP A 1 76 ? 7.431 -16.673 24.426 1.00 9.08 73 ASP A O 1
ATOM 713 N N . GLY A 1 77 ? 6.815 -14.525 24.429 1.00 6.28 74 GLY A N 1
ATOM 714 C CA . GLY A 1 77 ? 8.064 -14.048 23.848 1.00 6.45 74 GLY A CA 1
ATOM 715 C C . GLY A 1 77 ? 8.169 -14.164 22.346 1.00 6.39 74 GLY A C 1
ATOM 716 O O . GLY A 1 77 ? 9.187 -13.771 21.796 1.00 7.47 74 GLY A O 1
ATOM 717 N N . LYS A 1 78 ? 7.129 -14.677 21.675 1.00 6.23 75 LYS A N 1
ATOM 718 C CA . LYS A 1 78 ? 7.147 -14.891 20.232 1.00 6.59 75 LYS A CA 1
ATOM 719 C C . LYS A 1 78 ? 5.872 -14.361 19.581 1.00 6.39 75 LYS A C 1
ATOM 720 O O . LYS A 1 78 ? 4.910 -15.109 19.316 1.00 6.68 75 LYS A O 1
ATOM 726 N N . PRO A 1 79 ? 5.823 -13.061 19.334 1.00 5.90 76 PRO A N 1
ATOM 727 C CA . PRO A 1 79 ? 4.646 -12.485 18.695 1.00 5.81 76 PRO A CA 1
ATOM 728 C C . PRO A 1 79 ? 4.334 -13.089 17.331 1.00 5.02 76 PRO A C 1
ATOM 729 O O . PRO A 1 79 ? 5.233 -13.433 16.573 1.00 5.61 76 PRO A O 1
ATOM 733 N N . LEU A 1 80 ? 3.039 -13.159 17.022 1.00 4.45 77 LEU A N 1
ATOM 734 C CA . LEU A 1 80 ? 2.600 -13.401 15.653 1.00 4.51 77 LEU A CA 1
ATOM 735 C C . LEU A 1 80 ? 2.437 -12.123 14.853 1.00 4.39 77 LEU A C 1
ATOM 736 O O . LEU A 1 80 ? 2.402 -12.188 13.627 1.00 4.50 77 LEU A O 1
ATOM 741 N N . LEU A 1 81 ? 2.277 -10.975 15.513 1.00 4.05 78 LEU A N 1
ATOM 742 C CA . LEU A 1 81 ? 2.085 -9.705 14.809 1.00 4.71 78 LEU A CA 1
ATOM 743 C C . LEU A 1 81 ? 3.463 -9.219 14.353 1.00 4.74 78 LEU A C 1
ATOM 744 O O . LEU A 1 81 ? 4.193 -8.550 15.095 1.00 5.95 78 LEU A O 1
ATOM 749 N N . THR A 1 82 ? 3.827 -9.626 13.148 1.00 4.94 79 THR A N 1
ATOM 750 C CA . THR A 1 82 ? 5.157 -9.360 12.621 1.00 5.75 79 THR A CA 1
ATOM 751 C C . THR A 1 82 ? 5.181 -8.563 11.330 1.00 5.51 79 THR A C 1
ATOM 752 O O . THR A 1 82 ? 6.246 -8.245 10.834 1.00 6.99 79 THR A O 1
ATOM 756 N N . GLY A 1 83 ? 4.005 -8.259 10.795 1.00 5.72 80 GLY A N 1
ATOM 757 C CA . GLY A 1 83 ? 3.912 -7.627 9.493 1.00 6.24 80 GLY A CA 1
ATOM 758 C C . GLY A 1 83 ? 3.765 -6.123 9.472 1.00 5.69 80 GLY A C 1
ATOM 759 O O . GLY A 1 83 ? 3.298 -5.511 10.415 1.00 5.97 80 GLY A O 1
ATOM 760 N N . LYS A 1 84 ? 4.103 -5.552 8.322 1.00 5.80 81 LYS A N 1
ATOM 761 C CA . LYS A 1 84 ? 3.829 -4.168 8.053 1.00 5.75 81 LYS A CA 1
ATOM 762 C C . LYS A 1 84 ? 2.332 -3.963 7.894 1.00 6.05 81 LYS A C 1
ATOM 763 O O . LYS A 1 84 ? 1.563 -4.909 7.647 1.00 6.91 81 LYS A O 1
ATOM 769 N N . ARG A 1 85 ? 1.951 -2.714 8.050 1.00 6.45 82 ARG A N 1
ATOM 770 C CA . ARG A 1 85 ? 0.586 -2.280 7.818 1.00 6.60 82 ARG A CA 1
ATOM 771 C C . ARG A 1 85 ? 0.504 -1.497 6.525 1.00 7.66 82 ARG A C 1
ATOM 772 O O . ARG A 1 85 ? 1.495 -0.949 6.060 1.00 11.44 82 ARG A O 1
ATOM 780 N N . ASN A 1 86 ? -0.685 -1.435 5.950 1.00 7.17 83 ASN A N 1
ATOM 781 C CA . ASN A 1 86 ? -0.941 -0.810 4.681 1.00 6.92 83 ASN A CA 1
ATOM 782 C C . ASN A 1 86 ? -1.838 0.413 4.928 1.00 7.27 83 ASN A C 1
ATOM 783 O O . ASN A 1 86 ? -2.990 0.262 5.343 1.00 7.52 83 ASN A O 1
ATOM 788 N N . PRO A 1 87 ? -1.332 1.630 4.666 1.00 6.95 84 PRO A N 1
ATOM 789 C CA . PRO A 1 87 ? -2.163 2.793 4.873 1.00 7.88 84 PRO A CA 1
ATOM 790 C C . PRO A 1 87 ? -3.514 2.714 4.133 1.00 7.36 84 PRO A C 1
ATOM 791 O O . PRO A 1 87 ? -4.502 3.316 4.595 1.00 8.12 84 PRO A O 1
ATOM 795 N N . ALA A 1 88 ? -3.550 2.047 2.980 1.00 6.68 85 ALA A N 1
ATOM 796 C CA . ALA A 1 88 ? -4.801 1.883 2.233 1.00 7.16 85 ALA A CA 1
ATOM 797 C C . ALA A 1 88 ? -5.867 1.147 3.049 1.00 7.13 85 ALA A C 1
ATOM 798 O O . ALA A 1 88 ? -7.069 1.434 2.924 1.00 7.46 85 ALA A O 1
ATOM 800 N N . ILE A 1 89 ? -5.455 0.192 3.880 1.00 6.49 86 ILE A N 1
ATOM 801 C CA . ILE A 1 89 ? -6.395 -0.575 4.698 1.00 6.72 86 ILE A CA 1
ATOM 802 C C . ILE A 1 89 ? -6.952 0.311 5.816 1.00 6.54 86 ILE A C 1
ATOM 803 O O . ILE A 1 89 ? -8.137 0.319 6.075 1.00 7.37 86 ILE A O 1
ATOM 808 N N . GLU A 1 90 ? -6.095 1.100 6.457 1.00 7.07 87 GLU A N 1
ATOM 809 C CA . GLU A 1 90 ? -6.538 2.013 7.494 1.00 7.90 87 GLU A CA 1
ATOM 810 C C . GLU A 1 90 ? -7.580 2.981 6.897 1.00 7.21 87 GLU A C 1
ATOM 811 O O . GLU A 1 90 ? -8.596 3.251 7.508 1.00 7.85 87 GLU A O 1
ATOM 817 N N . GLU A 1 91 ? -7.320 3.467 5.697 1.00 7.38 88 GLU A N 1
ATOM 818 C CA . GLU A 1 91 ? -8.211 4.419 5.036 1.00 7.91 88 GLU A CA 1
ATOM 819 C C . GLU A 1 91 ? -9.542 3.769 4.662 1.00 7.60 88 GLU A C 1
ATOM 820 O O . GLU A 1 91 ? -10.613 4.343 4.895 1.00 7.06 88 GLU A O 1
ATOM 826 N N . TRP A 1 92 ? -9.482 2.544 4.153 1.00 6.91 89 TRP A N 1
ATOM 827 C CA . TRP A 1 92 ? -10.680 1.818 3.764 1.00 7.12 89 TRP A CA 1
ATOM 828 C C . TRP A 1 92 ? -11.542 1.570 4.998 1.00 5.88 89 TRP A C 1
ATOM 829 O O . TRP A 1 92 ? -12.757 1.762 4.963 1.00 6.90 89 TRP A O 1
ATOM 840 N N . LEU A 1 93 ? -10.917 1.110 6.081 1.00 6.06 90 LEU A N 1
ATOM 841 C CA . LEU A 1 93 ? -11.618 0.851 7.310 1.00 7.51 90 LEU A CA 1
ATOM 842 C C . LEU A 1 93 ? -12.257 2.102 7.863 1.00 7.14 90 LEU A C 1
ATOM 843 O O . LEU A 1 93 ? -13.401 2.041 8.330 1.00 8.52 90 LEU A O 1
ATOM 848 N N A ARG A 1 94 ? -11.548 3.222 7.825 0.60 7.83 91 ARG A N 1
ATOM 849 N N B ARG A 1 94 ? -11.568 3.243 7.831 0.40 8.23 91 ARG A N 1
ATOM 850 C CA A ARG A 1 94 ? -12.090 4.475 8.339 0.60 8.59 91 ARG A CA 1
ATOM 851 C CA B ARG A 1 94 ? -12.155 4.475 8.379 0.40 9.06 91 ARG A CA 1
ATOM 852 C C A ARG A 1 94 ? -13.376 4.816 7.574 0.60 7.96 91 ARG A C 1
ATOM 853 C C B ARG A 1 94 ? -13.383 4.892 7.567 0.40 8.61 91 ARG A C 1
ATOM 854 O O A ARG A 1 94 ? -14.415 5.117 8.168 0.60 9.03 91 ARG A O 1
ATOM 855 O O B ARG A 1 94 ? -14.368 5.389 8.122 0.40 9.72 91 ARG A O 1
ATOM 870 N N . LYS A 1 95 ? -13.323 4.708 6.252 1.00 7.94 92 LYS A N 1
ATOM 871 C CA . LYS A 1 95 ? -14.474 5.010 5.388 1.00 9.25 92 LYS A CA 1
ATOM 872 C C . LYS A 1 95 ? -15.649 4.079 5.693 1.00 8.52 92 LYS A C 1
ATOM 873 O O . LYS A 1 95 ? -16.757 4.530 5.959 1.00 9.66 92 LYS A O 1
ATOM 879 N N . VAL A 1 96 ? -15.398 2.775 5.699 1.00 8.05 93 VAL A N 1
ATOM 880 C CA . VAL A 1 96 ? -16.483 1.818 5.907 1.00 7.73 93 VAL A CA 1
ATOM 881 C C . VAL A 1 96 ? -17.069 1.897 7.327 1.00 8.27 93 VAL A C 1
ATOM 882 O O . VAL A 1 96 ? -18.310 1.915 7.504 1.00 8.28 93 VAL A O 1
ATOM 886 N N . ASN A 1 97 ? -16.202 1.953 8.345 1.00 7.86 94 ASN A N 1
ATOM 887 C CA . ASN A 1 97 ? -16.673 2.083 9.719 1.00 7.80 94 ASN A CA 1
ATOM 888 C C . ASN A 1 97 ? -17.473 3.351 9.921 1.00 8.61 94 ASN A C 1
ATOM 889 O O . ASN A 1 97 ? -18.252 3.437 10.860 1.00 9.30 94 ASN A O 1
ATOM 894 N N . GLY A 1 98 ? -17.317 4.326 9.044 1.00 9.03 95 GLY A N 1
ATOM 895 C CA . GLY A 1 98 ? -18.073 5.545 9.119 1.00 9.96 95 GLY A CA 1
ATOM 896 C C . GLY A 1 98 ? -19.557 5.399 8.817 1.00 9.38 95 GLY A C 1
ATOM 897 O O . GLY A 1 98 ? -20.337 6.213 9.314 1.00 11.75 95 GLY A O 1
ATOM 898 N N . TYR A 1 99 ? -19.960 4.404 8.014 1.00 8.78 96 TYR A N 1
ATOM 899 C CA . TYR A 1 99 ? -21.394 4.194 7.674 1.00 7.97 96 TYR A CA 1
ATOM 900 C C . TYR A 1 99 ? -21.956 2.820 8.047 1.00 7.07 96 TYR A C 1
ATOM 901 O O . TYR A 1 99 ? -23.171 2.651 8.103 1.00 7.43 96 TYR A O 1
ATOM 910 N N . VAL A 1 100 ? -21.098 1.858 8.318 1.00 6.72 97 VAL A N 1
ATOM 911 C CA . VAL A 1 100 ? -21.509 0.468 8.445 1.00 6.05 97 VAL A CA 1
ATOM 912 C C . VAL A 1 100 ? -22.480 0.215 9.587 1.00 5.69 97 VAL A C 1
ATOM 913 O O . VAL A 1 100 ? -23.257 -0.742 9.530 1.00 5.34 97 VAL A O 1
ATOM 917 N N . ASN A 1 101 ? -22.454 1.043 10.625 1.00 5.11 98 ASN A N 1
ATOM 918 C CA . ASN A 1 101 ? -23.327 0.820 11.752 1.00 5.47 98 ASN A CA 1
ATOM 919 C C . ASN A 1 101 ? -24.801 1.005 11.377 1.00 5.33 98 ASN A C 1
ATOM 920 O O . ASN A 1 101 ? -25.658 0.515 12.114 1.00 5.13 98 ASN A O 1
ATOM 925 N N . GLN A 1 102 ? -25.101 1.689 10.266 1.00 4.34 99 GLN A N 1
ATOM 926 C CA . GLN A 1 102 ? -26.484 1.767 9.823 1.00 4.30 99 GLN A CA 1
ATOM 927 C C . GLN A 1 102 ? -26.996 0.392 9.401 1.00 4.34 99 GLN A C 1
ATOM 928 O O . GLN A 1 102 ? -28.187 0.161 9.443 1.00 5.33 99 GLN A O 1
ATOM 934 N N . LEU A 1 103 ? -26.113 -0.494 8.959 1.00 4.15 100 LEU A N 1
ATOM 935 C CA . LEU A 1 103 ? -26.447 -1.888 8.716 1.00 4.46 100 LEU A CA 1
ATOM 936 C C . LEU A 1 103 ? -26.382 -2.703 10.019 1.00 4.11 100 LEU A C 1
ATOM 937 O O . LEU A 1 103 ? -27.236 -3.556 10.278 1.00 4.53 100 LEU A O 1
ATOM 942 N N . LEU A 1 104 ? -25.331 -2.512 10.786 1.00 3.89 101 LEU A N 1
ATOM 943 C CA . LEU A 1 104 ? -25.065 -3.424 11.904 1.00 3.96 101 LEU A CA 1
ATOM 944 C C . LEU A 1 104 ? -25.923 -3.234 13.140 1.00 3.67 101 LEU A C 1
ATOM 945 O O . LEU A 1 104 ? -26.443 -4.200 13.666 1.00 4.56 101 LEU A O 1
ATOM 950 N N . LEU A 1 105 ? -26.048 -2.013 13.631 1.00 4.51 102 LEU A N 1
ATOM 951 C CA . LEU A 1 105 ? -26.720 -1.818 14.915 1.00 4.34 102 LEU A CA 1
ATOM 952 C C . LEU A 1 105 ? -28.166 -2.307 14.925 1.00 4.25 102 LEU A C 1
ATOM 953 O O . LEU A 1 105 ? -28.568 -2.974 15.878 1.00 4.39 102 LEU A O 1
ATOM 958 N N . PRO A 1 106 ? -28.954 -2.011 13.869 1.00 3.81 103 PRO A N 1
ATOM 959 C CA . PRO A 1 106 ? -30.319 -2.495 13.912 1.00 4.22 103 PRO A CA 1
ATOM 960 C C . PRO A 1 106 ? -30.406 -4.006 13.908 1.00 3.68 103 PRO A C 1
ATOM 961 O O . PRO A 1 106 ? -31.355 -4.567 14.444 1.00 4.83 103 PRO A O 1
ATOM 965 N N . ARG A 1 107 ? -29.451 -4.657 13.241 1.00 3.57 104 ARG A N 1
ATOM 966 C CA . ARG A 1 107 ? -29.406 -6.098 13.182 1.00 3.40 104 ARG A CA 1
ATOM 967 C C . ARG A 1 107 ? -28.909 -6.710 14.488 1.00 3.83 104 ARG A C 1
ATOM 968 O O . ARG A 1 107 ? -29.471 -7.704 14.971 1.00 4.44 104 ARG A O 1
ATOM 976 N N . PHE A 1 108 ? -27.889 -6.114 15.098 1.00 3.92 105 PHE A N 1
ATOM 977 C CA . PHE A 1 108 ? -27.468 -6.562 16.415 1.00 4.59 105 PHE A CA 1
ATOM 978 C C . PHE A 1 108 ? -28.670 -6.568 17.379 1.00 4.46 105 PHE A C 1
ATOM 979 O O . PHE A 1 108 ? -28.881 -7.529 18.116 1.00 4.64 105 PHE A O 1
ATOM 987 N N . ALA A 1 109 ? -29.446 -5.496 17.344 1.00 4.49 106 ALA A N 1
ATOM 988 C CA . ALA A 1 109 ? -30.566 -5.311 18.260 1.00 4.75 106 ALA A CA 1
ATOM 989 C C . ALA A 1 109 ? -31.686 -6.335 18.085 1.00 4.33 106 ALA A C 1
ATOM 990 O O . ALA A 1 109 ? -32.495 -6.507 18.981 1.00 5.12 106 ALA A O 1
ATOM 992 N N . LYS A 1 110 ? -31.731 -6.966 16.913 1.00 4.07 107 LYS A N 1
ATOM 993 C CA . LYS A 1 110 ? -32.713 -7.978 16.579 1.00 3.98 107 LYS A CA 1
ATOM 9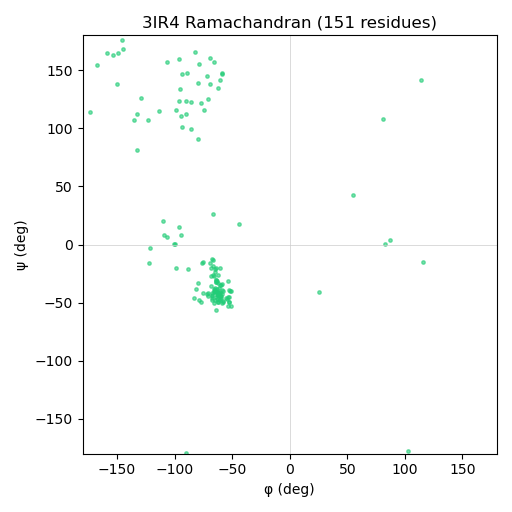94 C C . LYS A 1 110 ? -32.213 -9.399 16.685 1.00 3.95 107 LYS A C 1
ATOM 995 O O . LYS A 1 110 ? -32.968 -10.320 16.433 1.00 5.46 107 LYS A O 1
ATOM 1001 N N . SER A 1 111 ? -30.939 -9.588 17.075 1.00 4.27 108 SER A N 1
ATOM 1002 C CA . SER A 1 111 ? -30.322 -10.891 16.990 1.00 4.28 108 SER A CA 1
ATOM 1003 C C . SER A 1 111 ? -30.003 -11.527 18.343 1.00 4.52 108 SER A C 1
ATOM 1004 O O . SER A 1 111 ? -29.939 -10.875 19.380 1.00 5.24 108 SER A O 1
ATOM 1007 N N A ALA A 1 112 ? -29.804 -12.838 18.337 0.50 4.70 109 ALA A N 1
ATOM 1008 N N B ALA A 1 112 ? -29.738 -12.831 18.269 0.50 4.86 109 ALA A N 1
ATOM 1009 C CA A ALA A 1 112 ? -29.598 -13.595 19.570 0.50 4.64 109 ALA A CA 1
ATOM 1010 C CA B ALA A 1 112 ? -29.382 -13.674 19.401 0.50 4.94 109 ALA A CA 1
ATOM 1011 C C A ALA A 1 112 ? -28.174 -13.591 20.137 0.50 5.91 109 ALA A C 1
ATOM 1012 C C B ALA A 1 112 ? -27.904 -13.511 19.726 0.50 5.26 109 ALA A C 1
ATOM 1013 O O A ALA A 1 112 ? -27.608 -14.636 20.360 0.50 7.62 109 ALA A O 1
ATOM 1014 O O B ALA A 1 112 ? -27.044 -14.205 19.190 0.50 8.43 109 ALA A O 1
ATOM 1017 N N A PHE A 1 113 ? -27.587 -12.426 20.360 0.50 4.91 110 PHE A N 1
ATOM 1018 N N B PHE A 1 113 ? -27.633 -12.530 20.560 0.50 5.45 110 PHE A N 1
ATOM 1019 C CA A PHE A 1 113 ? -26.309 -12.361 21.093 0.50 5.40 110 PHE A CA 1
ATOM 1020 C CA B PHE A 1 113 ? -26.315 -12.292 21.136 0.50 5.60 110 PHE A CA 1
ATOM 1021 C C A PHE A 1 113 ? -26.607 -12.489 22.588 0.50 5.20 110 PHE A C 1
ATOM 1022 C C B PHE A 1 113 ? -26.572 -12.417 22.625 0.50 5.45 110 PHE A C 1
ATOM 1023 O O A PHE A 1 113 ? -27.607 -11.958 23.076 0.50 5.58 110 PHE A O 1
ATOM 1024 O O B PHE A 1 113 ? -27.512 -11.821 23.148 0.50 5.59 110 PHE A O 1
ATOM 1039 N N . ASP A 1 114 ? -25.713 -13.145 23.328 1.00 5.58 111 ASP A N 1
ATOM 1040 C CA . ASP A 1 114 ? -25.954 -13.405 24.744 1.00 5.98 111 ASP A CA 1
ATOM 1041 C C . ASP A 1 114 ? -26.102 -12.155 25.594 1.00 5.37 111 ASP A C 1
ATOM 1042 O O . ASP A 1 114 ? -26.848 -12.163 26.568 1.00 5.49 111 ASP A O 1
ATOM 1047 N N . GLU A 1 115 ? -25.423 -11.073 25.230 1.00 4.53 112 GLU A N 1
ATOM 1048 C CA . GLU A 1 115 ? -25.508 -9.829 25.984 1.00 4.64 112 GLU A CA 1
ATOM 1049 C C . GLU A 1 115 ? -26.874 -9.181 25.928 1.00 4.23 112 GLU A C 1
ATOM 1050 O O . GLU A 1 115 ? -27.144 -8.246 26.688 1.00 4.76 112 GLU A O 1
ATOM 1056 N N . PHE A 1 116 ? -27.714 -9.643 25.006 1.00 4.32 113 PHE A N 1
ATOM 1057 C CA . PHE A 1 116 ? -29.076 -9.109 24.856 1.00 4.58 113 PHE A CA 1
ATOM 1058 C C . PHE A 1 116 ? -30.098 -10.136 25.292 1.00 4.73 113 PHE A C 1
ATOM 1059 O O . PHE A 1 116 ? -31.251 -10.058 24.916 1.00 5.65 113 PHE A O 1
ATOM 1067 N N . SER A 1 117 ? -29.702 -11.121 26.081 1.00 5.46 114 SER A N 1
ATOM 1068 C CA . SER A 1 117 ? -30.622 -12.219 26.396 1.00 6.52 114 SER A CA 1
ATOM 1069 C C . SER A 1 117 ? -31.843 -11.814 27.167 1.00 6.93 114 SER A C 1
ATOM 1070 O O . SER A 1 117 ? -32.879 -12.409 27.016 1.00 9.91 114 SER A O 1
ATOM 1073 N N . THR A 1 118 ? -31.731 -10.799 27.990 1.00 7.15 115 THR A N 1
ATOM 1074 C CA . THR A 1 118 ? -32.893 -10.322 28.743 1.00 8.25 115 THR A CA 1
ATOM 1075 C C . THR A 1 118 ? -33.558 -9.194 27.947 1.00 7.71 115 THR A C 1
ATOM 1076 O O . THR A 1 118 ? -32.889 -8.402 27.270 1.00 8.51 115 THR A O 1
ATOM 1080 N N . PRO A 1 119 ? -34.901 -9.098 28.044 1.00 7.40 116 PRO A N 1
ATOM 1081 C CA . PRO A 1 119 ? -35.550 -7.955 27.445 1.00 7.50 116 PRO A CA 1
ATOM 1082 C C . PRO A 1 119 ? -34.964 -6.611 27.897 1.00 5.73 116 PRO A C 1
ATOM 1083 O O . PRO A 1 119 ? -34.859 -5.691 27.103 1.00 6.09 116 PRO A O 1
ATOM 1087 N N . ALA A 1 120 ? -34.615 -6.485 29.169 1.00 5.50 117 ALA A N 1
ATOM 1088 C CA . ALA A 1 120 ? -34.067 -5.226 29.669 1.00 5.58 117 ALA A CA 1
ATOM 1089 C C . ALA A 1 120 ? -32.749 -4.874 28.980 1.00 5.25 117 ALA A C 1
ATOM 1090 O O . ALA A 1 120 ? -32.512 -3.722 28.648 1.00 5.66 117 ALA A O 1
ATOM 1092 N N . ALA A 1 121 ? -31.869 -5.853 28.801 1.00 5.09 118 ALA A N 1
ATOM 1093 C CA . ALA A 1 121 ? -30.581 -5.618 28.157 1.00 5.68 118 ALA A CA 1
ATOM 1094 C C . ALA A 1 121 ? -30.735 -5.211 26.711 1.00 5.03 118 ALA A C 1
ATOM 1095 O O . ALA A 1 121 ? -30.067 -4.307 26.234 1.00 5.18 118 ALA A O 1
ATOM 1097 N N . ARG A 1 122 ? -31.673 -5.837 26.007 1.00 5.00 119 ARG A N 1
ATOM 1098 C CA . ARG A 1 122 ? -31.908 -5.518 24.617 1.00 4.49 119 ARG A CA 1
ATOM 1099 C C . ARG A 1 122 ? -32.477 -4.095 24.491 1.00 4.63 119 ARG A C 1
ATOM 1100 O O . ARG A 1 122 ? -32.040 -3.330 23.648 1.00 5.44 119 ARG A O 1
ATOM 1108 N N . GLN A 1 123 ? -33.437 -3.746 25.358 1.00 4.99 120 GLN A N 1
ATOM 1109 C CA . GLN A 1 123 ? -34.004 -2.407 25.327 1.00 5.30 120 GLN A CA 1
ATOM 1110 C C . GLN A 1 123 ? -32.949 -1.347 25.608 1.00 5.67 120 GLN A C 1
ATOM 1111 O O . GLN A 1 123 ? -32.936 -0.255 24.996 1.00 6.12 120 GLN A O 1
ATOM 1117 N N . TYR A 1 124 ? -32.082 -1.622 26.587 1.00 5.79 121 TYR A N 1
ATOM 1118 C CA . TYR A 1 124 ? -30.987 -0.715 26.950 1.00 5.77 121 TYR A CA 1
ATOM 1119 C C . TYR A 1 124 ? -30.136 -0.376 25.721 1.00 5.11 121 TYR A C 1
ATOM 1120 O O . TYR A 1 124 ? -29.822 0.783 25.461 1.00 5.31 121 TYR A O 1
ATOM 1129 N N . PHE A 1 125 ? -29.787 -1.396 24.956 1.00 4.85 122 PHE A N 1
ATOM 1130 C CA . PHE A 1 125 ? -28.999 -1.216 23.738 1.00 4.17 122 PHE A CA 1
ATOM 1131 C C . PHE A 1 125 ? -29.724 -0.374 22.700 1.00 4.83 122 PHE A C 1
ATOM 1132 O O . PHE A 1 125 ? -29.163 0.580 22.153 1.00 4.96 122 PHE A O 1
ATOM 1140 N N . ILE A 1 126 ? -30.975 -0.719 22.433 1.00 4.61 123 ILE A N 1
ATOM 1141 C CA . ILE A 1 126 ? -31.738 -0.015 21.434 1.00 5.08 123 ILE A CA 1
ATOM 1142 C C . ILE A 1 126 ? -31.830 1.478 21.776 1.00 5.00 123 ILE A C 1
ATOM 1143 O O . ILE A 1 126 ? -31.627 2.360 20.936 1.00 5.73 123 ILE A O 1
ATOM 1148 N N . ARG A 1 127 ? -32.209 1.751 23.012 1.00 4.78 124 ARG A N 1
ATOM 1149 C CA . ARG A 1 127 ? -32.414 3.120 23.453 1.00 5.92 124 ARG A CA 1
ATOM 1150 C C . ARG A 1 127 ? -31.146 3.916 23.306 1.00 5.78 124 ARG A C 1
ATOM 1151 O O . ARG A 1 127 ? -31.169 5.061 22.831 1.00 6.32 124 ARG A O 1
ATOM 1159 N N . LYS A 1 128 ? -30.028 3.363 23.742 1.00 5.29 125 LYS A N 1
ATOM 1160 C CA . LYS A 1 128 ? -28.764 4.069 23.699 1.00 5.60 125 LYS A CA 1
ATOM 1161 C C . LYS A 1 128 ? -28.327 4.370 22.272 1.00 5.19 125 LYS A C 1
ATOM 1162 O O . LYS A 1 128 ? -27.921 5.483 21.967 1.00 6.68 125 LYS A O 1
ATOM 1168 N N . LYS A 1 129 ? -28.424 3.392 21.387 1.00 4.81 126 LYS A N 1
ATOM 1169 C CA . LYS A 1 129 ? -27.965 3.607 20.028 1.00 4.96 126 LYS A CA 1
ATOM 1170 C C . LYS A 1 129 ? -28.896 4.550 19.284 1.00 4.55 126 LYS A C 1
ATOM 1171 O O . LYS A 1 129 ? -28.441 5.441 18.554 1.00 5.60 126 LYS A O 1
ATOM 1177 N N . GLU A 1 130 ? -30.202 4.399 19.443 1.00 4.65 127 GLU A N 1
ATOM 1178 C CA . GLU A 1 130 ? -31.135 5.271 18.729 1.00 5.12 127 GLU A CA 1
ATOM 1179 C C . GLU A 1 130 ? -31.061 6.726 19.176 1.00 5.07 127 GLU A C 1
ATOM 1180 O O . GLU A 1 130 ? -31.333 7.626 18.385 1.00 5.92 127 GLU A O 1
ATOM 1186 N N . ALA A 1 131 ? -30.643 6.955 20.421 1.00 4.94 128 ALA A N 1
ATOM 1187 C CA . ALA A 1 131 ? -30.469 8.306 20.965 1.00 5.67 128 ALA A CA 1
ATOM 1188 C C . ALA A 1 131 ? -29.190 8.966 20.502 1.00 4.97 128 ALA A C 1
ATOM 1189 O O . ALA A 1 131 ? -28.944 10.136 20.786 1.00 7.32 128 ALA A O 1
ATOM 1191 N N A SER A 1 132 ? -28.389 8.219 19.759 0.70 5.41 129 SER A N 1
ATOM 1192 N N B SER A 1 132 ? -28.372 8.244 19.745 0.30 5.96 129 SER A N 1
ATOM 1193 C CA A SER A 1 132 ? -27.098 8.687 19.301 0.70 5.71 129 SER A CA 1
ATOM 1194 C CA B SER A 1 132 ? -27.104 8.793 19.275 0.30 6.38 129 SER A CA 1
ATOM 1195 C C A SER A 1 132 ? -26.943 8.758 17.792 0.70 4.39 129 SER A C 1
ATOM 1196 C C B SER A 1 132 ? -26.885 8.755 17.766 0.30 5.34 129 SER A C 1
ATOM 1197 O O A SER A 1 132 ? -26.483 9.764 17.274 0.70 4.95 129 SER A O 1
ATOM 1198 O O B SER A 1 132 ? -26.294 9.683 17.216 0.30 5.55 129 SER A O 1
ATOM 1203 N N . SER A 1 133 ? -27.337 7.698 17.095 1.00 4.55 130 SER A N 1
ATOM 1204 C CA . SER A 1 133 ? -27.079 7.559 15.671 1.00 5.11 130 SER A CA 1
ATOM 1205 C C . SER A 1 133 ? -28.295 7.367 14.811 1.00 4.54 130 SER A C 1
ATOM 1206 O O . SER A 1 133 ? -28.173 7.126 13.623 1.00 5.99 130 SER A O 1
ATOM 1209 N N . GLY A 1 134 ? -29.473 7.536 15.388 1.00 5.26 131 GLY A N 1
ATOM 1210 C CA . GLY A 1 134 ? -30.698 7.562 14.594 1.00 5.82 131 GLY A CA 1
ATOM 1211 C C . GLY A 1 134 ? -31.535 6.327 14.608 1.00 4.43 131 GLY A C 1
ATOM 1212 O O . GLY A 1 134 ? -31.255 5.349 15.284 1.00 6.15 131 GLY A O 1
ATOM 1213 N N . SER A 1 135 ? -32.604 6.407 13.821 1.00 5.20 132 SER A N 1
ATOM 1214 C CA . SER A 1 135 ? -33.641 5.398 13.801 1.00 5.17 132 SER A CA 1
ATOM 1215 C C . SER A 1 135 ? -33.242 4.083 13.173 1.00 4.72 132 SER A C 1
ATOM 1216 O O . SER A 1 135 ? -32.864 4.033 12.002 1.00 5.28 132 SER A O 1
ATOM 1219 N N . PHE A 1 136 ? -33.419 3.000 13.916 1.00 4.75 133 PHE A N 1
ATOM 1220 C CA . PHE A 1 136 ? -33.170 1.671 13.402 1.00 4.69 133 PHE A CA 1
ATOM 1221 C C . PHE A 1 136 ? -34.104 1.380 12.237 1.00 5.13 133 PHE A C 1
ATOM 1222 O O . PHE A 1 136 ? -33.682 0.782 11.241 1.00 5.14 133 PHE A O 1
ATOM 1230 N N . ASP A 1 137 ? -35.378 1.764 12.329 1.00 5.15 134 ASP A N 1
ATOM 1231 C CA . ASP A 1 137 ? -36.286 1.492 11.200 1.00 6.37 134 ASP A CA 1
ATOM 1232 C C . ASP A 1 137 ? -35.920 2.254 9.950 1.00 5.61 134 ASP A C 1
ATOM 1233 O O . ASP A 1 137 ? -36.002 1.710 8.853 1.00 5.76 134 ASP A O 1
ATOM 1238 N N . ASN A 1 138 ? -35.513 3.512 10.092 1.00 5.67 135 ASN A N 1
ATOM 1239 C CA . ASN A 1 138 ? -35.055 4.254 8.952 1.00 5.37 135 ASN A CA 1
ATOM 1240 C C . ASN A 1 138 ? -33.872 3.529 8.291 1.00 4.99 135 ASN A C 1
ATOM 1241 O O . ASN A 1 138 ? -33.821 3.331 7.089 1.00 6.28 135 ASN A O 1
ATOM 1246 N N . HIS A 1 139 ? -32.912 3.147 9.109 1.00 4.85 136 HIS A N 1
ATOM 1247 C CA . HIS A 1 139 ? -31.730 2.484 8.573 1.00 5.15 136 HIS A CA 1
ATOM 1248 C C . HIS A 1 139 ? -32.077 1.169 7.904 1.00 4.49 136 HIS A C 1
ATOM 1249 O O . HIS A 1 139 ? -31.539 0.865 6.830 1.00 4.71 136 HIS A O 1
ATOM 1256 N N . LEU A 1 140 ? -32.953 0.367 8.528 1.00 4.56 137 LEU A N 1
ATOM 1257 C CA . LEU A 1 140 ? -33.357 -0.895 7.921 1.00 4.75 137 LEU A CA 1
ATOM 1258 C C . LEU A 1 140 ? -34.059 -0.701 6.580 1.00 5.46 137 LEU A C 1
ATOM 1259 O O . LEU A 1 140 ? -33.873 -1.482 5.654 1.00 5.68 137 LEU A O 1
ATOM 1264 N N . ALA A 1 141 ? -34.866 0.356 6.467 1.00 5.62 138 ALA A N 1
ATOM 1265 C CA . ALA A 1 141 ? -35.574 0.662 5.226 1.00 6.43 138 ALA A CA 1
ATOM 1266 C C . ALA A 1 141 ? -34.620 1.086 4.127 1.00 7.13 138 ALA A C 1
ATOM 1267 O O . ALA A 1 141 ? -34.970 0.997 2.960 1.00 8.80 138 ALA A O 1
ATOM 1269 N N . HIS A 1 142 ? -33.416 1.513 4.491 1.00 6.27 139 HIS A N 1
ATOM 1270 C CA . HIS A 1 142 ? -32.354 1.868 3.545 1.00 6.22 139 HIS A CA 1
ATOM 1271 C C . HIS A 1 142 ? -31.359 0.740 3.299 1.00 5.61 139 HIS A C 1
ATOM 1272 O O . HIS A 1 142 ? -30.298 0.976 2.732 1.00 6.67 139 HIS A O 1
ATOM 1279 N N . SER A 1 143 ? -31.703 -0.477 3.683 1.00 5.33 140 SER A N 1
ATOM 1280 C CA . SER A 1 143 ? -30.777 -1.596 3.537 1.00 5.81 140 SER A CA 1
ATOM 1281 C C . SER A 1 143 ? -30.308 -1.831 2.115 1.00 5.87 140 SER A C 1
ATOM 1282 O O . SER A 1 143 ? -29.148 -2.152 1.898 1.00 6.75 140 SER A O 1
ATOM 1285 N N . ALA A 1 144 ? -31.194 -1.705 1.132 1.00 6.20 141 ALA A N 1
ATOM 1286 C CA . ALA A 1 144 ? -30.798 -2.051 -0.253 1.00 7.72 141 ALA A CA 1
ATOM 1287 C C . ALA A 1 144 ? -29.611 -1.189 -0.676 1.00 7.14 141 ALA A C 1
ATOM 1288 O O . ALA A 1 144 ? -28.612 -1.670 -1.204 1.00 7.37 141 ALA A O 1
ATOM 1290 N N . GLY A 1 145 ? -29.727 0.115 -0.480 1.00 6.86 142 GLY A N 1
ATOM 1291 C CA . GLY A 1 145 ? -28.650 1.015 -0.858 1.00 7.03 142 GLY A CA 1
ATOM 1292 C C . GLY A 1 145 ? -27.374 0.799 -0.049 1.00 5.52 142 GLY A C 1
ATOM 1293 O O . GLY A 1 145 ? -26.269 0.877 -0.560 1.00 7.03 142 GLY A O 1
ATOM 1294 N N . LEU A 1 146 ? -27.528 0.540 1.252 1.00 6.02 143 LEU A N 1
ATOM 1295 C CA . LEU A 1 146 ? -26.381 0.314 2.121 1.00 5.87 143 LEU A CA 1
ATOM 1296 C C . LEU A 1 146 ? -25.656 -0.973 1.722 1.00 5.44 143 LEU A C 1
ATOM 1297 O O . LEU A 1 146 ? -24.431 -1.021 1.737 1.00 6.42 143 LEU A O 1
ATOM 1302 N N . ILE A 1 147 ? -26.424 -2.007 1.399 1.00 5.84 144 ILE A N 1
ATOM 1303 C CA . ILE A 1 147 ? -25.861 -3.286 0.952 1.00 6.23 144 ILE A CA 1
ATOM 1304 C C . ILE A 1 147 ? -25.089 -3.111 -0.347 1.00 5.80 144 ILE A C 1
ATOM 1305 O O . ILE A 1 147 ? -23.984 -3.682 -0.542 1.00 6.55 144 ILE A O 1
ATOM 1310 N N . LYS A 1 148 ? -25.626 -2.320 -1.262 1.00 6.45 145 LYS A N 1
ATOM 1311 C CA . LYS A 1 148 ? -24.901 -2.058 -2.502 1.00 7.71 145 LYS A CA 1
ATOM 1312 C C . LYS A 1 148 ? -23.601 -1.292 -2.230 1.00 7.49 145 LYS A C 1
ATOM 1313 O O . LYS A 1 148 ? -22.574 -1.545 -2.860 1.00 8.36 145 LYS A O 1
ATOM 1319 N N A LYS A 1 149 ? -23.654 -0.345 -1.285 0.50 7.44 146 LYS A N 1
ATOM 1320 N N B LYS A 1 149 ? -23.677 -0.300 -1.364 0.50 7.71 146 LYS A N 1
ATOM 1321 C CA A LYS A 1 149 ? -22.457 0.415 -0.884 0.50 7.17 146 LYS A CA 1
ATOM 1322 C CA B LYS A 1 149 ? -22.516 0.513 -1.075 0.50 7.79 146 LYS A CA 1
ATOM 1323 C C A LYS A 1 149 ? -21.373 -0.492 -0.333 0.50 6.16 146 LYS A C 1
ATOM 1324 C C B LYS A 1 149 ? -21.390 -0.321 -0.481 0.50 7.17 146 LYS A C 1
ATOM 1325 O O A LYS A 1 149 ? -20.224 -0.421 -0.764 0.50 6.11 146 LYS A O 1
ATOM 1326 O O B LYS A 1 149 ? -20.230 -0.181 -0.860 0.50 8.01 146 LYS A O 1
ATOM 1337 N N A ILE A 1 150 ? -21.718 -1.356 0.611 0.60 5.72 147 ILE A N 1
ATOM 1338 N N B ILE A 1 150 ? -21.754 -1.216 0.445 0.40 6.54 147 ILE A N 1
ATOM 1339 C CA A ILE A 1 150 ? -20.686 -2.226 1.149 0.60 5.80 147 ILE A CA 1
ATOM 1340 C CA B ILE A 1 150 ? -20.795 -2.171 1.059 0.40 6.79 147 ILE A CA 1
ATOM 1341 C C A ILE A 1 150 ? -20.183 -3.189 0.054 0.60 5.64 147 ILE A C 1
ATOM 1342 C C B ILE A 1 150 ? -20.191 -3.050 -0.016 0.40 6.37 147 ILE A C 1
ATOM 1343 O O A ILE A 1 150 ? -19.000 -3.503 -0.004 0.60 5.91 147 ILE A O 1
ATOM 1344 O O B ILE A 1 150 ? -18.976 -3.223 -0.097 0.40 6.46 147 ILE A O 1
ATOM 1353 N N . GLY A 1 151 ? -21.061 -3.603 -0.850 1.00 6.14 148 GLY A N 1
ATOM 1354 C CA . GLY A 1 151 ? -20.630 -4.465 -1.954 1.00 6.60 148 GLY A CA 1
ATOM 1355 C C . GLY A 1 151 ? -19.561 -3.765 -2.791 1.00 6.04 148 GLY A C 1
ATOM 1356 O O . GLY A 1 151 ? -18.525 -4.336 -3.145 1.00 6.65 148 GLY A O 1
ATOM 1357 N N . ASP A 1 152 ? -19.809 -2.505 -3.112 1.00 6.97 149 ASP A N 1
ATOM 1358 C CA . ASP A 1 152 ? -18.839 -1.720 -3.873 1.00 7.35 149 ASP A CA 1
ATOM 1359 C C . ASP A 1 152 ? -17.518 -1.583 -3.140 1.00 6.44 149 ASP A C 1
ATOM 1360 O O . ASP A 1 152 ? -16.462 -1.772 -3.736 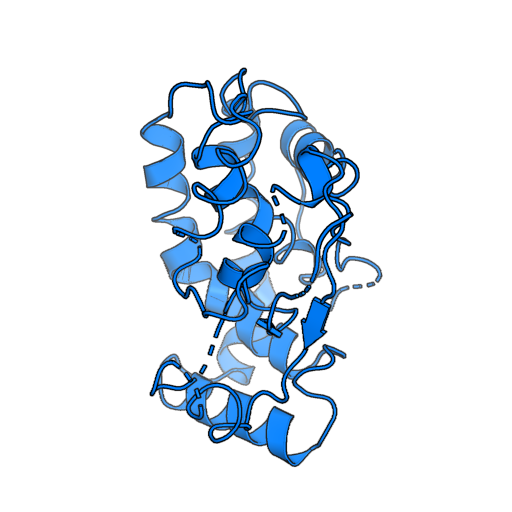1.00 8.00 149 ASP A O 1
ATOM 1365 N N . ASP A 1 153 ? -17.583 -1.250 -1.861 1.00 6.44 150 ASP A N 1
ATOM 1366 C CA . ASP A 1 153 ? -16.369 -1.117 -1.071 1.00 5.87 150 ASP A CA 1
ATOM 1367 C C . ASP A 1 153 ? -15.604 -2.437 -0.961 1.00 6.24 150 ASP A C 1
ATOM 1368 O O . ASP A 1 153 ? -14.361 -2.446 -1.014 1.00 6.62 150 ASP A O 1
ATOM 1373 N N . LEU A 1 154 ? -16.320 -3.551 -0.821 1.00 5.83 151 LEU A N 1
ATOM 1374 C CA . LEU A 1 154 ? -15.685 -4.852 -0.742 1.00 5.79 151 LEU A CA 1
ATOM 1375 C C . LEU A 1 154 ? -14.945 -5.195 -2.034 1.00 5.92 151 LEU A C 1
ATOM 1376 O O . LEU A 1 154 ? -13.947 -5.911 -1.980 1.00 6.41 151 LEU A O 1
ATOM 1381 N N A ARG A 1 155 ? -15.409 -4.712 -3.187 0.70 6.50 152 ARG A N 1
ATOM 1382 N N B ARG A 1 155 ? -15.409 -4.706 -3.188 0.30 6.84 152 ARG A N 1
ATOM 1383 C CA A ARG A 1 155 ? -14.705 -5.019 -4.430 0.70 7.57 152 ARG A CA 1
ATOM 1384 C CA B ARG A 1 155 ? -14.710 -4.990 -4.449 0.30 7.73 152 ARG A CA 1
ATOM 1385 C C A ARG A 1 155 ? -13.284 -4.408 -4.439 0.70 7.40 152 ARG A C 1
ATOM 1386 C C B ARG A 1 155 ? -13.293 -4.398 -4.463 0.30 7.63 152 ARG A C 1
ATOM 1387 O O A ARG A 1 155 ? -12.370 -5.001 -4.991 0.70 8.98 152 ARG A O 1
ATOM 1388 O O B ARG A 1 155 ? -12.388 -4.988 -5.046 0.30 8.55 152 ARG A O 1
ATOM 1403 N N . LEU A 1 156 ? -13.103 -3.232 -3.847 1.00 7.59 153 LEU A N 1
ATOM 1404 C CA . LEU A 1 156 ? -11.755 -2.649 -3.750 1.00 7.35 153 LEU A CA 1
ATOM 1405 C C . LEU A 1 156 ? -10.949 -3.462 -2.737 1.00 7.17 153 LEU A C 1
ATOM 1406 O O . LEU A 1 156 ? -9.809 -3.808 -2.980 1.00 7.76 153 LEU A O 1
ATOM 1411 N N . LEU A 1 157 ? -11.537 -3.737 -1.573 1.00 6.78 154 LEU A N 1
ATOM 1412 C CA . LEU A 1 157 ? -10.844 -4.512 -0.557 1.00 5.43 154 LEU A CA 1
ATOM 1413 C C . LEU A 1 157 ? -10.303 -5.827 -1.117 1.00 6.00 154 LEU A C 1
ATOM 1414 O O . LEU A 1 157 ? -9.186 -6.248 -0.826 1.00 6.67 154 LEU A O 1
ATOM 1419 N N . ASP A 1 158 ? -11.090 -6.455 -1.960 1.00 5.87 155 ASP A N 1
ATOM 1420 C CA . ASP A 1 158 ? -10.704 -7.702 -2.591 1.00 6.42 155 ASP A CA 1
ATOM 1421 C C . ASP A 1 158 ? -9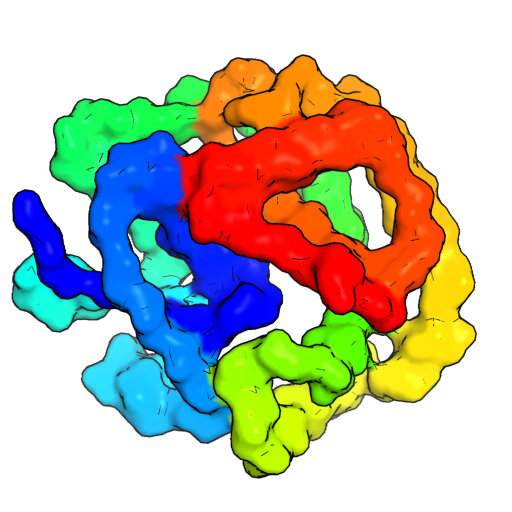.332 -7.632 -3.259 1.00 6.29 155 ASP A C 1
ATOM 1422 O O . ASP A 1 158 ? -8.579 -8.592 -3.254 1.00 8.60 155 ASP A O 1
ATOM 1427 N N . LYS A 1 159 ? -9.064 -6.510 -3.903 1.00 6.52 156 LYS A N 1
ATOM 1428 C CA . LYS A 1 159 ? -7.798 -6.322 -4.616 1.00 7.37 156 LYS A CA 1
ATOM 1429 C C . LYS A 1 159 ? -6.613 -6.048 -3.694 1.00 8.06 156 LYS A C 1
ATOM 1430 O O . LYS A 1 159 ? -5.462 -6.160 -4.108 1.00 9.71 156 LYS A O 1
ATOM 1436 N N . LEU A 1 160 ? -6.889 -5.713 -2.443 1.00 7.38 157 LEU A N 1
ATOM 1437 C CA . LEU A 1 160 ? -5.884 -5.358 -1.452 1.00 7.51 157 LEU A CA 1
ATOM 1438 C C . LEU A 1 160 ? -5.514 -6.493 -0.515 1.00 7.89 157 LEU A C 1
ATOM 1439 O O . LEU A 1 160 ? -4.452 -6.445 0.097 1.00 9.90 157 LEU A O 1
ATOM 1444 N N . ILE A 1 161 ? -6.363 -7.506 -0.381 1.00 7.18 158 ILE A N 1
ATOM 1445 C CA . ILE A 1 161 ? -6.053 -8.619 0.504 1.00 6.53 158 ILE A CA 1
ATOM 1446 C C . ILE A 1 161 ? -4.993 -9.496 -0.149 1.00 5.89 158 ILE A C 1
ATOM 1447 O O . ILE A 1 161 ? -5.240 -10.135 -1.159 1.00 6.77 158 ILE A O 1
ATOM 1452 N N . VAL A 1 162 ? -3.824 -9.569 0.482 1.00 5.40 159 VAL A N 1
ATOM 1453 C CA . VAL A 1 162 ? -2.731 -10.312 -0.115 1.00 6.16 159 VAL A CA 1
ATOM 1454 C C . VAL A 1 162 ? -2.999 -11.824 -0.062 1.00 5.83 159 VAL A C 1
ATOM 1455 O O . VAL A 1 162 ? -2.781 -12.505 -1.067 1.00 7.14 159 VAL A O 1
ATOM 1459 N N . GLN A 1 163 ? -3.468 -12.346 1.071 1.00 5.00 160 GLN A N 1
ATOM 1460 C CA . GLN A 1 163 ? -3.707 -13.767 1.199 1.00 4.80 160 GLN A CA 1
ATOM 1461 C C . GLN A 1 163 ? -4.704 -14.000 2.334 1.00 4.47 160 GLN A C 1
ATOM 1462 O O . GLN A 1 163 ? -4.918 -13.116 3.157 1.00 4.81 160 GLN A O 1
ATOM 1468 N N . PRO A 1 164 ? -5.292 -15.213 2.414 1.00 4.53 161 PRO A N 1
ATOM 1469 C CA . PRO A 1 164 ? -6.393 -15.405 3.357 1.00 5.07 161 PRO A CA 1
ATOM 1470 C C . PRO A 1 164 ? -6.031 -15.382 4.823 1.00 4.49 161 PRO A C 1
ATOM 1471 O O . PRO A 1 164 ? -6.928 -15.308 5.661 1.00 5.31 161 PRO A O 1
ATOM 1475 N N . ASN A 1 165 ? -4.747 -15.521 5.135 1.00 4.75 162 ASN A N 1
ATOM 1476 C CA . ASN A 1 165 ? -4.264 -15.574 6.506 1.00 5.02 162 ASN A CA 1
ATOM 1477 C C . ASN A 1 165 ? -3.487 -14.335 6.909 1.00 4.37 162 ASN A C 1
ATOM 1478 O O . ASN A 1 165 ? -2.907 -14.301 7.999 1.00 6.32 162 ASN A O 1
ATOM 1483 N N . ALA A 1 166 ? -3.480 -13.306 6.067 1.00 4.37 163 ALA A N 1
ATOM 1484 C CA . ALA A 1 166 ? -2.788 -12.045 6.375 1.00 4.90 163 ALA A CA 1
ATOM 1485 C C . ALA A 1 166 ? -3.097 -11.019 5.311 1.00 4.61 163 ALA A C 1
ATOM 1486 O O . ALA A 1 166 ? -2.675 -11.154 4.166 1.00 4.84 163 ALA A O 1
ATOM 1488 N N . VAL A 1 167 ? -3.793 -9.962 5.694 1.00 4.42 164 VAL A N 1
ATOM 1489 C CA . VAL A 1 167 ? -4.213 -8.961 4.707 1.00 5.08 164 VAL A CA 1
ATOM 1490 C C . VAL A 1 167 ? -3.046 -8.332 3.955 1.00 4.93 164 VAL A C 1
ATOM 1491 O O . VAL A 1 167 ? -3.162 -8.028 2.770 1.00 5.82 164 VAL A O 1
ATOM 1495 N N . ASN A 1 168 ? -1.915 -8.173 4.629 1.00 5.28 165 ASN A N 1
ATOM 1496 C CA . ASN A 1 168 ? -0.723 -7.601 3.994 1.00 6.90 165 ASN A CA 1
ATOM 1497 C C . ASN A 1 168 ? 0.368 -8.616 3.696 1.00 8.05 165 ASN A C 1
ATOM 1498 O O . ASN A 1 168 ? 1.440 -8.209 3.238 1.00 10.61 165 ASN A O 1
ATOM 1503 N N . GLY A 1 169 ? 0.107 -9.909 3.900 1.00 6.12 166 GLY A N 1
ATOM 1504 C CA . GLY A 1 169 ? 1.095 -10.969 3.607 1.00 7.06 166 GLY A CA 1
ATOM 1505 C C . GLY A 1 169 ? 1.614 -11.623 4.862 1.00 6.55 166 GLY A C 1
ATOM 1506 O O . GLY A 1 169 ? 1.763 -12.825 4.908 1.00 9.63 166 GLY A O 1
ATOM 1507 N N A GLU A 1 170 ? 1.955 -10.811 5.866 0.50 6.88 167 GLU A N 1
ATOM 1508 N N B GLU A 1 170 ? 1.829 -10.793 5.871 0.50 6.72 167 GLU A N 1
ATOM 1509 C CA A GLU A 1 170 ? 2.348 -11.283 7.201 0.50 6.82 167 GLU A CA 1
ATOM 1510 C CA B GLU A 1 170 ? 2.319 -11.201 7.156 0.50 6.47 167 GLU A CA 1
ATOM 1511 C C A GLU A 1 170 ? 1.317 -10.688 8.145 0.50 5.52 167 GLU A C 1
ATOM 1512 C C B GLU A 1 170 ? 1.334 -10.643 8.176 0.50 5.28 167 GLU A C 1
ATOM 1513 O O A GLU A 1 170 ? 0.894 -9.557 7.958 0.50 5.61 167 GLU A O 1
ATOM 1514 O O B GLU A 1 170 ? 0.962 -9.480 8.076 0.50 4.96 167 GLU A O 1
ATOM 1525 N N . LEU A 1 171 ? 0.930 -11.435 9.168 1.00 5.18 168 LEU A N 1
ATOM 1526 C CA . LEU A 1 171 ? -0.080 -10.977 10.121 1.00 4.65 168 LEU A CA 1
ATOM 1527 C C . LEU A 1 171 ? 0.319 -9.648 10.723 1.00 4.74 168 LEU A C 1
ATOM 1528 O O . LEU A 1 171 ? 1.473 -9.467 11.138 1.00 5.33 168 LEU A O 1
ATOM 1533 N N . SER A 1 172 ? -0.629 -8.739 10.796 1.00 4.49 169 SER A N 1
ATOM 1534 C CA . SER A 1 172 ? -0.381 -7.396 11.322 1.00 4.20 169 SER A CA 1
ATOM 1535 C C . SER A 1 172 ? -1.631 -6.890 12.066 1.00 4.43 169 SER A C 1
ATOM 1536 O O . SER A 1 172 ? -2.698 -7.508 12.040 1.00 4.41 169 SER A O 1
ATOM 1539 N N . GLU A 1 173 ? -1.509 -5.707 12.671 1.00 4.21 170 GLU A N 1
ATOM 1540 C CA . GLU A 1 173 ? -2.648 -5.108 13.333 1.00 4.24 170 GLU A CA 1
ATOM 1541 C C . GLU A 1 173 ? -3.758 -4.784 12.328 1.00 3.66 170 GLU A C 1
ATOM 1542 O O . GLU A 1 173 ? -4.915 -4.634 12.739 1.00 4.00 170 GLU A O 1
ATOM 1548 N N . ASP A 1 174 ? -3.462 -4.675 11.026 1.00 4.01 171 ASP A N 1
ATOM 1549 C CA . ASP A 1 174 ? -4.549 -4.506 10.057 1.00 4.14 171 ASP A CA 1
ATOM 1550 C C . ASP A 1 174 ? -5.505 -5.682 10.079 1.00 3.86 171 ASP A C 1
ATOM 1551 O O . ASP A 1 174 ? -6.702 -5.504 9.882 1.00 4.34 171 ASP A O 1
ATOM 1556 N N . ASP A 1 175 ? -5.011 -6.892 10.311 1.00 3.30 172 ASP A N 1
ATOM 1557 C CA . ASP A 1 175 ? -5.874 -8.069 10.444 1.00 4.01 172 ASP A CA 1
ATOM 1558 C C . ASP A 1 175 ? -6.776 -7.957 11.667 1.00 3.48 172 ASP A C 1
ATOM 1559 O O . ASP A 1 175 ? -7.948 -8.336 11.650 1.00 4.24 172 ASP A O 1
ATOM 1564 N N . ILE A 1 176 ? -6.190 -7.458 12.758 1.00 3.87 173 ILE A N 1
ATOM 1565 C CA . ILE A 1 176 ? -6.913 -7.274 14.001 1.00 3.83 173 ILE A CA 1
ATOM 1566 C C . ILE A 1 176 ? -8.075 -6.297 13.783 1.00 4.06 173 ILE A C 1
ATOM 1567 O O . ILE A 1 176 ? -9.172 -6.498 14.286 1.00 4.68 173 ILE A O 1
ATOM 1572 N N . HIS A 1 177 ? -7.856 -5.232 13.029 1.00 4.48 174 HIS A N 1
ATOM 1573 C CA . HIS A 1 177 ? -8.924 -4.261 12.770 1.00 4.77 174 HIS A CA 1
ATOM 1574 C C . HIS A 1 177 ? -9.897 -4.712 11.685 1.00 4.32 174 HIS A C 1
ATOM 1575 O O . HIS A 1 177 ? -11.082 -4.363 11.739 1.00 5.61 174 HIS A O 1
ATOM 1582 N N . LEU A 1 178 ? -9.437 -5.449 10.686 1.00 4.31 175 LEU A N 1
ATOM 1583 C CA . LEU A 1 178 ? -10.298 -5.817 9.574 1.00 3.88 175 LEU A CA 1
ATOM 1584 C C . LEU A 1 178 ? -11.247 -6.987 9.864 1.00 4.03 175 LEU A C 1
ATOM 1585 O O . LEU A 1 178 ? -12.438 -6.938 9.540 1.00 4.36 175 LEU A O 1
ATOM 1590 N N . PHE A 1 179 ? -10.727 -8.071 10.423 1.00 3.72 176 PHE A N 1
ATOM 1591 C CA . PHE A 1 179 ? -11.542 -9.241 10.642 1.00 4.13 176 PHE A CA 1
ATOM 1592 C C . PHE A 1 179 ? -12.851 -8.967 11.422 1.00 3.46 176 PHE A C 1
ATOM 1593 O O . PHE A 1 179 ? -13.893 -9.447 11.002 1.00 4.09 176 PHE A O 1
ATOM 1601 N N . PRO A 1 180 ? -12.810 -8.193 12.513 1.00 3.76 177 PRO A N 1
ATOM 1602 C CA . PRO A 1 180 ? -14.064 -7.983 13.254 1.00 4.13 177 PRO A CA 1
ATOM 1603 C C . PRO A 1 180 ? -15.159 -7.352 12.401 1.00 4.08 177 PRO A C 1
ATOM 1604 O O . PRO A 1 180 ? -16.347 -7.689 12.565 1.00 4.34 177 PRO A O 1
ATOM 1608 N N . LEU A 1 181 ? -14.786 -6.402 11.551 1.00 3.62 178 LEU A N 1
ATOM 1609 C CA . LEU A 1 181 ? -15.749 -5.777 10.660 1.00 4.41 178 LEU A CA 1
ATOM 1610 C C . LEU A 1 181 ? -16.365 -6.811 9.707 1.00 4.32 178 LEU A C 1
ATOM 1611 O O . LEU A 1 181 ? -17.581 -6.889 9.541 1.00 4.60 178 LEU A O 1
ATOM 1616 N N . LEU A 1 182 ? -15.515 -7.625 9.088 1.00 3.96 179 LEU A N 1
ATOM 1617 C CA . LEU A 1 182 ? -16.005 -8.637 8.170 1.00 3.86 179 LEU A CA 1
ATOM 1618 C C . LEU A 1 182 ? -16.867 -9.666 8.899 1.00 4.02 179 LEU A C 1
ATOM 1619 O O . LEU A 1 182 ? -17.896 -10.095 8.382 1.00 4.43 179 LEU A O 1
ATOM 1624 N N A ARG A 1 183 ? -16.406 -10.113 10.064 0.50 4.11 180 ARG A N 1
ATOM 1625 N N B ARG A 1 183 ? -16.485 -10.000 10.124 0.50 3.67 180 ARG A N 1
ATOM 1626 C CA A ARG A 1 183 ? -17.151 -11.084 10.860 0.50 4.56 180 ARG A CA 1
ATOM 1627 C CA B ARG A 1 183 ? -17.282 -10.911 10.916 0.50 3.63 180 ARG A CA 1
ATOM 1628 C C A ARG A 1 183 ? -18.563 -10.575 11.137 0.50 4.29 180 ARG A C 1
ATOM 1629 C C B ARG A 1 183 ? -18.665 -10.334 11.221 0.50 3.38 180 ARG A C 1
ATOM 1630 O O A ARG A 1 183 ? -19.559 -11.265 10.929 0.50 4.68 180 ARG A O 1
ATOM 1631 O O B ARG A 1 183 ? -19.687 -11.005 11.041 0.50 4.08 180 ARG A O 1
ATOM 1646 N N A ASN A 1 184 ? -18.640 -9.321 11.574 0.40 3.76 181 ASN A N 1
ATOM 1647 N N B ASN A 1 184 ? -18.729 -9.081 11.634 0.60 3.47 181 ASN A N 1
ATOM 1648 C CA A ASN A 1 184 ? -19.936 -8.686 11.863 0.40 3.63 181 ASN A CA 1
ATOM 1649 C CA B ASN A 1 184 ? -20.036 -8.552 11.927 0.60 4.11 181 ASN A CA 1
ATOM 1650 C C A ASN A 1 184 ? -20.822 -8.534 10.633 0.40 3.72 181 ASN A C 1
ATOM 1651 C C B ASN A 1 184 ? -20.875 -8.360 10.655 0.60 4.09 181 ASN A C 1
ATOM 1652 O O A ASN A 1 184 ? -22.029 -8.767 10.696 0.40 3.71 181 ASN A O 1
ATOM 1653 O O B ASN A 1 184 ? -22.098 -8.462 10.695 0.60 4.18 181 ASN A O 1
ATOM 1662 N N . LEU A 1 185 ? -20.219 -8.135 9.512 1.00 3.47 182 LEU A N 1
ATOM 1663 C CA . LEU A 1 185 ? -20.933 -8.017 8.247 1.00 4.28 182 LEU A CA 1
ATOM 1664 C C . LEU A 1 185 ? -21.621 -9.308 7.826 1.00 4.05 182 LEU A C 1
ATOM 1665 O O . LEU A 1 185 ? -22.579 -9.270 7.058 1.00 4.29 182 LEU A O 1
ATOM 1670 N N . THR A 1 186 ? -21.193 -10.452 8.341 1.00 3.87 183 THR A N 1
ATOM 1671 C CA . THR A 1 186 ? -21.865 -11.706 8.023 1.00 4.17 183 THR A CA 1
ATOM 1672 C C . THR A 1 186 ? -23.280 -11.774 8.614 1.00 3.91 183 THR A C 1
ATOM 1673 O O . THR A 1 186 ? -24.054 -12.653 8.254 1.00 4.84 183 THR A O 1
ATOM 1677 N N . LEU A 1 187 ? -23.618 -10.849 9.523 1.00 3.74 184 LEU A N 1
ATOM 1678 C CA . LEU A 1 187 ? -24.983 -10.770 10.040 1.00 4.10 184 LEU A CA 1
ATOM 1679 C C . LEU A 1 187 ? -25.930 -10.129 9.009 1.00 4.41 184 LEU A C 1
ATOM 1680 O O . LEU A 1 187 ? -27.150 -10.185 9.173 1.00 4.66 184 LEU A O 1
ATOM 1685 N N . VAL A 1 188 ? -25.378 -9.476 7.999 1.00 4.27 185 VAL A N 1
ATOM 1686 C CA . VAL A 1 188 ? -26.170 -8.751 7.018 1.00 4.02 185 VAL A CA 1
ATOM 1687 C C . VAL A 1 188 ? -26.479 -9.628 5.805 1.00 4.57 185 VAL A C 1
ATOM 1688 O O . VAL A 1 188 ? -25.645 -9.800 4.916 1.00 5.23 185 VAL A O 1
ATOM 1692 N N . ALA A 1 189 ? -27.699 -10.170 5.763 1.00 4.82 186 ALA A N 1
ATOM 1693 C CA . ALA A 1 189 ? -28.156 -10.916 4.598 1.00 5.73 186 ALA A CA 1
ATOM 1694 C C . ALA A 1 189 ? -28.182 -9.979 3.391 1.00 5.06 186 ALA A C 1
ATOM 1695 O O . ALA A 1 189 ? -28.635 -8.848 3.495 1.00 7.27 186 ALA A O 1
ATOM 1697 N N . GLY A 1 190 ? -27.671 -10.440 2.264 1.00 4.66 187 GLY A N 1
ATOM 1698 C CA . GLY A 1 190 ? -27.766 -9.759 0.993 1.00 5.47 187 GLY A CA 1
ATOM 1699 C C . GLY A 1 190 ? -26.467 -9.283 0.380 1.00 4.89 187 GLY A C 1
ATOM 1700 O O . GLY A 1 190 ? -26.426 -8.915 -0.788 1.00 5.53 187 GLY A O 1
ATOM 1701 N N . ILE A 1 191 ? -25.403 -9.254 1.167 1.00 5.25 188 ILE A N 1
ATOM 1702 C CA . ILE A 1 191 ? -24.118 -8.742 0.705 1.00 4.68 188 ILE A CA 1
ATOM 1703 C C . ILE A 1 191 ? -23.486 -9.664 -0.342 1.00 4.48 188 ILE A C 1
ATOM 1704 O O . ILE A 1 191 ? -23.518 -10.897 -0.219 1.00 5.34 188 ILE A O 1
ATOM 1709 N N . HIS A 1 192 ? -22.918 -9.054 -1.373 1.00 4.48 189 HIS A N 1
ATOM 1710 C CA . HIS A 1 192 ? -22.116 -9.721 -2.388 1.00 5.36 189 HIS A CA 1
ATOM 1711 C C . HIS A 1 192 ? -20.638 -9.710 -1.931 1.00 4.73 189 HIS A C 1
ATOM 1712 O O . HIS A 1 192 ? -20.032 -8.651 -1.840 1.00 6.22 189 HIS A O 1
ATOM 1719 N N . TRP A 1 193 ? -20.127 -10.887 -1.630 1.00 4.40 190 TRP A N 1
ATOM 1720 C CA . TRP A 1 193 ? -18.775 -11.065 -1.121 1.00 4.70 190 TRP A CA 1
ATOM 1721 C C . TRP A 1 193 ? -17.812 -11.473 -2.212 1.00 5.12 190 TRP A C 1
ATOM 1722 O O . TRP A 1 193 ? -17.927 -12.572 -2.744 1.00 5.86 190 TRP A O 1
ATOM 1733 N N . PRO A 1 194 ? -16.819 -10.631 -2.510 1.00 5.23 191 PRO A N 1
ATOM 1734 C CA . PRO A 1 194 ? -15.821 -11.035 -3.492 1.00 5.66 191 PRO A CA 1
ATOM 1735 C C . PRO A 1 194 ? -15.006 -12.217 -2.978 1.00 5.44 191 PRO A C 1
ATOM 1736 O O . PRO A 1 194 ? -14.907 -12.422 -1.779 1.00 7.14 191 PRO A O 1
ATOM 1740 N N . THR A 1 195 ? -14.414 -12.961 -3.899 1.00 5.84 192 THR A N 1
ATOM 1741 C CA . THR A 1 195 ? -13.690 -14.223 -3.599 1.00 6.85 192 THR A CA 1
ATOM 1742 C C . THR A 1 195 ? -12.614 -14.072 -2.532 1.00 5.87 192 THR A C 1
ATOM 1743 O O . THR A 1 195 ? -12.592 -14.849 -1.584 1.00 6.13 192 THR A O 1
ATOM 1747 N N . LYS A 1 196 ? -11.706 -13.112 -2.707 1.00 5.13 193 LYS A N 1
ATOM 1748 C CA . LYS A 1 196 ? -10.590 -13.003 -1.768 1.00 6.10 193 LYS A CA 1
ATOM 1749 C C . LYS A 1 196 ? -11.095 -12.553 -0.395 1.00 5.30 193 LYS A C 1
ATOM 1750 O O . LYS A 1 196 ? -10.552 -12.964 0.639 1.00 4.84 193 LYS A O 1
ATOM 1756 N N . VAL A 1 197 ? -12.113 -11.686 -0.361 1.00 4.35 194 VAL A N 1
ATOM 1757 C CA . VAL A 1 197 ? -12.673 -11.237 0.889 1.00 4.63 194 VAL A CA 1
ATOM 1758 C C . VAL A 1 197 ? -13.305 -12.414 1.612 1.00 4.14 194 VAL A C 1
ATOM 1759 O O . VAL A 1 197 ? -13.087 -12.610 2.799 1.00 4.43 194 VAL A O 1
ATOM 1763 N N . ALA A 1 198 ? -14.101 -13.193 0.883 1.00 4.63 195 ALA A N 1
ATOM 1764 C CA . ALA A 1 198 ? -14.752 -14.375 1.465 1.00 4.80 195 ALA A CA 1
ATOM 1765 C C . ALA A 1 198 ? -13.746 -15.386 1.977 1.00 4.43 195 ALA A C 1
ATOM 1766 O O . ALA A 1 198 ? -13.908 -15.963 3.058 1.00 4.68 195 ALA A O 1
ATOM 1768 N N . ASP A 1 199 ? -12.677 -15.615 1.203 1.00 4.21 196 ASP A N 1
ATOM 1769 C CA . ASP A 1 199 ? -11.641 -16.568 1.630 1.00 4.27 196 ASP A CA 1
ATOM 1770 C C . ASP A 1 199 ? -10.913 -16.126 2.889 1.00 3.96 196 ASP A C 1
ATOM 1771 O O . ASP A 1 199 ? -10.582 -16.928 3.740 1.00 4.57 196 ASP A O 1
ATOM 1776 N N . TYR A 1 200 ? -10.636 -14.835 2.959 1.00 3.61 197 TYR A N 1
ATOM 1777 C CA . TYR A 1 200 ? -9.971 -14.254 4.144 1.00 4.20 197 TYR A CA 1
ATOM 1778 C C . TYR A 1 200 ? -10.917 -14.370 5.347 1.00 4.13 197 TYR A C 1
ATOM 1779 O O . TYR A 1 200 ? -10.522 -14.812 6.430 1.00 4.43 197 TYR A O 1
ATOM 1788 N N . ARG A 1 201 ? -12.157 -13.943 5.183 1.00 4.14 198 ARG A N 1
ATOM 1789 C CA . ARG A 1 201 ? -13.156 -14.036 6.230 1.00 4.60 198 ARG A CA 1
ATOM 1790 C C . ARG A 1 201 ? -13.262 -15.459 6.761 1.00 4.24 198 ARG A C 1
ATOM 1791 O O . ARG A 1 201 ? -13.236 -15.691 7.962 1.00 4.72 198 ARG A O 1
ATOM 1799 N N . ASP A 1 202 ? -13.379 -16.421 5.858 1.00 4.07 199 ASP A N 1
ATOM 1800 C CA . ASP A 1 202 ? -13.567 -17.804 6.251 1.00 5.00 199 ASP A CA 1
ATOM 1801 C C . ASP A 1 202 ? -12.356 -18.370 6.938 1.00 4.46 199 ASP A C 1
ATOM 1802 O O . ASP A 1 202 ? -12.458 -19.046 7.971 1.00 4.93 199 ASP A O 1
ATOM 1807 N N . ASN A 1 203 ? -11.182 -18.107 6.391 1.00 4.52 200 ASN A N 1
ATOM 1808 C CA . ASN A 1 203 ? -9.975 -18.628 6.990 1.00 4.29 200 ASN A CA 1
ATOM 1809 C C . ASN A 1 203 ? -9.698 -18.004 8.346 1.00 4.32 200 ASN A C 1
ATOM 1810 O O . ASN A 1 203 ? -9.354 -18.682 9.305 1.00 4.63 200 ASN A O 1
ATOM 1823 N N . ALA A 1 205 ? -11.828 -16.707 10.448 1.00 4.41 202 ALA A N 1
ATOM 1824 C CA . ALA A 1 205 ? -12.757 -17.212 11.448 1.00 4.85 202 ALA A CA 1
ATOM 1825 C C . ALA A 1 205 ? -12.246 -18.565 11.986 1.00 4.79 202 ALA A C 1
ATOM 1826 O O . ALA A 1 205 ? -12.255 -18.806 13.201 1.00 5.44 202 ALA A O 1
ATOM 1828 N N A LYS A 1 206 ? -11.786 -19.447 11.100 0.70 4.45 203 LYS A N 1
ATOM 1829 N N B LYS A 1 206 ? -11.769 -19.423 11.086 0.30 4.95 203 LYS A N 1
ATOM 1830 C CA A LYS A 1 206 ? -11.264 -20.740 11.507 0.70 5.31 203 LYS A CA 1
ATOM 1831 C CA B LYS A 1 206 ? -11.265 -20.745 11.442 0.30 5.36 203 LYS A CA 1
ATOM 1832 C C A LYS A 1 206 ? -10.039 -20.606 12.391 0.70 5.29 203 LYS A C 1
ATOM 1833 C C B LYS A 1 206 ? -10.000 -20.704 12.295 0.30 5.60 203 LYS A C 1
ATOM 1834 O O A LYS A 1 206 ? -9.998 -21.161 13.486 0.70 5.93 203 LYS A O 1
ATOM 1835 O O B LYS A 1 206 ? -9.862 -21.480 13.246 0.30 6.41 203 LYS A O 1
ATOM 1846 N N . GLN A 1 207 ? -9.068 -19.824 11.933 1.00 4.72 204 GLN A N 1
ATOM 1847 C CA . GLN A 1 207 ? -7.802 -19.720 12.664 1.00 5.17 204 GLN A CA 1
ATOM 1848 C C . GLN A 1 207 ? -7.934 -18.986 13.983 1.00 4.71 204 GLN A C 1
ATOM 1849 O O . GLN A 1 207 ? -7.202 -19.276 14.933 1.00 6.30 204 GLN A O 1
ATOM 1855 N N . THR A 1 208 ? -8.851 -18.009 14.056 1.00 5.01 205 THR A N 1
ATOM 1856 C CA . THR A 1 208 ? -9.080 -17.253 15.295 1.00 5.03 205 THR A CA 1
ATOM 1857 C C . THR A 1 208 ? -10.040 -17.942 16.255 1.00 4.62 205 THR A C 1
ATOM 1858 O O . THR A 1 208 ? -10.157 -17.514 17.386 1.00 4.69 205 THR A O 1
ATOM 1862 N N A GLN A 1 209 ? -10.713 -19.025 15.837 0.70 5.08 206 GLN A N 1
ATOM 1863 N N B GLN A 1 209 ? -10.728 -18.964 15.745 0.30 4.96 206 GLN A N 1
ATOM 1864 C CA A GLN A 1 209 ? -11.715 -19.691 16.709 0.70 6.00 206 GLN A CA 1
ATOM 1865 C CA B GLN A 1 209 ? -11.683 -19.746 16.507 0.30 5.87 206 GLN A CA 1
ATOM 1866 C C A GLN A 1 209 ? -12.859 -18.744 17.043 0.70 6.15 206 GLN A C 1
ATOM 1867 C C B GLN A 1 209 ? -12.896 -18.893 16.936 0.30 6.00 206 GLN A C 1
ATOM 1868 O O A GLN A 1 209 ? -13.360 -18.739 18.174 0.70 7.71 206 GLN A O 1
ATOM 1869 O O B GLN A 1 209 ? -13.515 -19.158 17.967 0.30 7.41 206 GLN A O 1
ATOM 1880 N N . ILE A 1 210 ? -13.246 -17.919 16.084 1.00 5.66 207 ILE A N 1
ATOM 1881 C CA . ILE A 1 210 ? -14.359 -16.975 16.276 1.00 5.61 207 ILE A CA 1
ATOM 1882 C C . ILE A 1 210 ? -15.364 -17.240 15.178 1.00 5.45 207 ILE A C 1
ATOM 1883 O O . ILE A 1 210 ? -15.024 -17.263 14.006 1.00 7.22 207 ILE A O 1
ATOM 1888 N N . ASN A 1 211 ? -16.612 -17.442 15.570 1.00 7.12 208 ASN A N 1
ATOM 1889 C CA . ASN A 1 211 ? -17.669 -17.778 14.630 1.00 7.18 208 ASN A CA 1
ATOM 1890 C C . ASN A 1 211 ? -18.098 -16.660 13.738 1.00 6.16 208 ASN A C 1
ATOM 1891 O O . ASN A 1 211 ? -18.150 -15.515 14.135 1.00 7.51 208 ASN A O 1
ATOM 1896 N N . LEU A 1 212 ? -18.454 -17.016 12.510 1.00 5.45 209 LEU A N 1
ATOM 1897 C CA . LEU A 1 212 ? -19.165 -16.091 11.637 1.00 5.00 209 LEU A CA 1
ATOM 1898 C C . LEU A 1 212 ? -20.650 -16.156 12.029 1.00 5.99 209 LEU A C 1
ATOM 1899 O O . LEU A 1 212 ? -21.096 -17.076 12.722 1.00 6.81 209 LEU A O 1
ATOM 1904 N N . LEU A 1 213 ? -21.406 -15.179 11.559 1.00 6.03 210 LEU A N 1
ATOM 1905 C CA . LEU A 1 213 ? -22.811 -14.977 11.976 1.00 5.82 210 LEU A CA 1
ATOM 1906 C C . LEU A 1 213 ? -23.830 -15.268 10.895 1.00 5.66 210 LEU A C 1
ATOM 1907 O O . LEU A 1 213 ? -25.007 -14.971 11.049 1.00 6.30 210 LEU A O 1
ATOM 1912 N N A SER A 1 214 ? -23.362 -15.896 9.822 0.70 6.19 211 SER A N 1
ATOM 1913 N N B SER A 1 214 ? -23.378 -15.832 9.776 0.30 5.72 211 SER A N 1
ATOM 1914 C CA A SER A 1 214 ? -24.143 -16.174 8.641 0.70 7.81 211 SER A CA 1
ATOM 1915 C CA B SER A 1 214 ? -24.257 -16.069 8.637 0.30 6.08 211 SER A CA 1
ATOM 1916 C C A SER A 1 214 ? -25.394 -16.975 8.935 0.70 7.58 211 SER A C 1
ATOM 1917 C C B SER A 1 214 ? -25.433 -16.984 8.919 0.30 6.75 211 SER A C 1
ATOM 1918 O O A SER A 1 214 ? -26.430 -16.771 8.326 0.70 7.98 211 SER A O 1
ATOM 1919 O O B SER A 1 214 ? -26.465 -16.865 8.267 0.30 6.81 211 SER A O 1
ATOM 1924 N N . SER A 1 215 ? -25.311 -17.898 9.877 1.00 7.43 212 SER A N 1
ATOM 1925 C CA . SER A 1 215 ? -26.465 -18.741 10.200 1.00 8.96 212 SER A CA 1
ATOM 1926 C C . SER A 1 215 ? -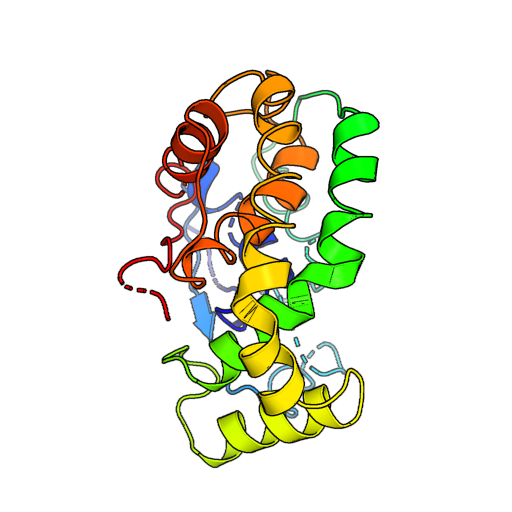27.635 -17.932 10.760 1.00 9.91 212 SER A C 1
ATOM 1927 O O . SER A 1 215 ? -28.766 -18.432 10.756 1.00 12.51 212 SER A O 1
ATOM 1938 N N . ALA A 1 217 ? -28.076 -14.554 9.728 1.00 6.35 214 ALA A N 1
ATOM 1939 C CA . ALA A 1 217 ? -28.089 -13.328 8.934 1.00 5.61 214 ALA A CA 1
ATOM 1940 C C . ALA A 1 217 ? -29.521 -12.888 8.685 1.00 6.26 214 ALA A C 1
ATOM 1941 O O . ALA A 1 217 ? -30.406 -13.704 8.396 1.00 7.07 214 ALA A O 1
ATOM 1943 N N . ILE A 1 218 ? -29.701 -11.577 8.729 1.00 5.65 215 ILE A N 1
ATOM 1944 C CA . ILE A 1 218 ? -31.005 -10.937 8.538 1.00 6.20 215 ILE A CA 1
ATOM 1945 C C . ILE A 1 218 ? -30.860 -9.638 7.748 1.00 7.00 215 ILE A C 1
ATOM 1946 O O . ILE A 1 218 ? -29.743 -9.131 7.594 1.00 7.62 215 ILE A O 1
#

Solvent-accessible surface area: 10496 Å² total

Foldseek 3Di:
DWDEWEEFLLDLLSLLLLCCLLVVPDHHYDYAAQPDFPPVCCVPGDDTWDQGRVRDIDHDSVSNVCSLPVVPHHQADDDDDVVLVVLLVVCVVPVVLQQQLLVLVDDTPNPPDVVSSVVSQVVCCVPPHDNVVSVVCLVVNLVVVLVSQVVQLVQQPALADRNPGNHCSLSSPQSSLQSCLQAPDHDHDDRRVSNNVVVVRSVHDRNVCYD

InterPro domains:
  IPR004045 Glutathione S-transferase, N-terminal [PF13417] (3-75)
  IPR004045 Glutathione S-transferase, N-terminal [PS50404] (1-77)
  IPR007494 Glutaredoxin 2, C-terminal [PF04399] (85-214)
  IPR007494 Glutaredoxin 2, C-terminal [cd03199] (83-210)
  IPR011767 Glutaredoxin active site [PS00195] (3-18)
  IPR011901 Glutaredoxin-2 [SFLDG01204] (1-215)
  IPR011901 Glutaredoxin-2 [TIGR02182] (2-210)
  IPR036249 Thioredoxin-like superfamily [SSF52833] (1-72)
  IPR036282 Glutathione S-transferase, C-terminal domain superfamily [SSF47616] (76-215)
  IPR040079 Glutathione transferase family [SFLDS00019] (1-215)

Secondary structure (DSSP, 8-state):
----EEE-TT-HHHHHH--HHHHT----EEEPPTT--HHHH-------EEEPTTS-EEE---HHHHHHHTTS--S------HHHHHHHHHHHTTTHHHHHHHHTTS--GGG-SHHHHHHHHHHHHHHH--HHHHHHTHHHHHHHHHHHHHHHHHH--BTTBTTSS--HHHHHHHHHHHHHTTSTT----HHHHHHHH--TTTT--------

Organism: Salmonella typhimurium (strain LT2 / SGSC1412 / ATCC 700720) (NCBI:txid99287)

Sequence (211 aa):
SNAKLLYIYDDHCPFCVKARRIFGLKNIPVELNVLQNDDEATPTRRIGQKVPILQQKKDDSSRRYLPESDIVHYYVDNLLDGKPLLTGKRNPAIEEWLRRKVNGYVNQLLLPRFAKSAAFFDEFSTPAARQYFIRKKEASSSGSFDNHLAHSAGLIKKKIIGDDLRRLLDKLIVQPNAVNGEELSEDDIHLFPLLRRNNLTLVAGIHWPTKVADYRDNAKKQTQQINLLSSSAI

Nearest PDB structures (foldseek):
  3ir4-assembly1_A  TM=1.005E+00  e=2.089E-35  Salm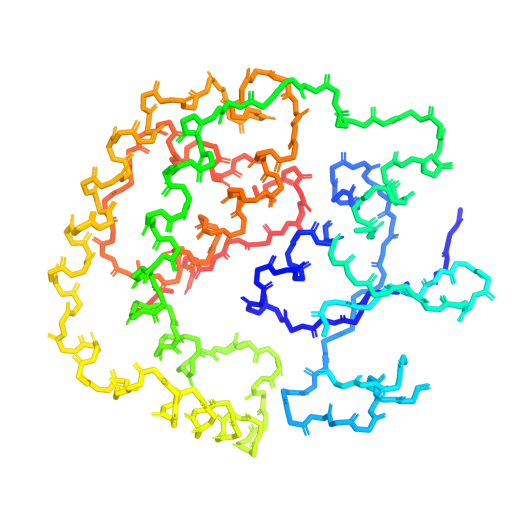onella enterica subsp. enterica serovar Typhimurium str. LT2
  7dkp-assembly2_B  TM=9.967E-01  e=1.808E-31  Escherichia coli
  4kx4-assembly1_A  TM=9.996E-01  e=3.538E-31  Escherichia coli K-12
  4ksm-assembly1_A  TM=9.833E-01  e=3.481E-29  Escherichia coli K-12
  1g7o-assembly1_A  TM=9.589E-01  e=1.040E-25  Escherichia coli

CATH classification: 3.40.30.10 (+1 more: 1.20.1050.10)